Protein AF-A0A2J8LQK2-F1 (afdb_monomer)

pLDDT: mean 86.01, std 19.51, range [26.31, 98.75]

Secondary structure (DSSP, 8-state):
-B-GGGGG---TT--GGG-SS-THHHHHHHHHHHHTT-GGGS--PPP-PPPHHHHHTTS-HHHHHHHHS-HHHHTTS-HHHHHHHHSS---EE-TTS-EESSSS-B--TTTHHHHHHHHHHHHHHHHHHHHTTSSS----B-SS--TT--SS--BTTBSS-HHHHHHHHHHHTTS-S--------SS-----TTSSS-------

InterPro domains:
  IPR023696 Ureohydrolase domain superfamily [SSF52768] (1-184)
  IPR023801 Histone deacetylase domain [PF00850] (19-184)
  IPR037138 Histone deacetylase domain superfamily [G3DSA:3.40.800.20] (1-187)

Mean predicted aligned error: 7.42 Å

Structure (mmCIF, N/CA/C/O backbone):
data_AF-A0A2J8LQK2-F1
#
_entry.id   AF-A0A2J8LQK2-F1
#
loop_
_atom_site.group_PDB
_atom_site.id
_atom_site.type_symbol
_atom_site.label_atom_id
_atom_site.label_alt_id
_atom_site.label_comp_id
_atom_site.label_asym_id
_atom_site.label_entity_id
_atom_site.label_seq_id
_atom_site.pdbx_PDB_ins_code
_atom_site.Cartn_x
_atom_site.Cartn_y
_atom_site.Cartn_z
_atom_site.occupancy
_atom_site.B_iso_or_equiv
_atom_site.auth_seq_id
_atom_site.auth_comp_id
_atom_site.auth_asym_id
_atom_site.auth_atom_id
_atom_site.pdbx_PDB_model_num
ATOM 1 N N . ILE A 1 1 ? -12.578 1.887 1.166 1.00 96.06 1 ILE A N 1
ATOM 2 C CA . ILE A 1 1 ? -11.597 2.932 0.768 1.00 96.06 1 ILE A CA 1
ATOM 3 C C . ILE A 1 1 ? -10.941 2.554 -0.560 1.00 96.06 1 ILE A C 1
ATOM 5 O O . ILE A 1 1 ? -10.741 1.365 -0.796 1.00 96.06 1 ILE A O 1
ATOM 9 N N . TYR A 1 2 ? -10.673 3.530 -1.430 1.00 96.38 2 TYR A N 1
ATOM 10 C CA . TYR A 1 2 ? -10.030 3.356 -2.743 1.00 96.38 2 TYR A CA 1
ATOM 11 C C . TYR A 1 2 ? -9.424 4.690 -3.195 1.00 96.38 2 TYR A C 1
ATOM 13 O O . TYR A 1 2 ? -9.994 5.744 -2.912 1.00 96.38 2 TYR A O 1
ATOM 21 N N . ASP A 1 3 ? -8.315 4.646 -3.935 1.00 96.25 3 ASP A N 1
ATOM 22 C CA . ASP A 1 3 ? -7.719 5.833 -4.550 1.00 96.25 3 ASP A CA 1
ATOM 23 C C . ASP A 1 3 ? -7.046 5.502 -5.893 1.00 96.25 3 ASP A C 1
ATOM 25 O O . ASP A 1 3 ? -6.266 4.553 -6.006 1.00 96.25 3 ASP A O 1
ATOM 29 N N . SER A 1 4 ? -7.323 6.320 -6.912 1.00 96.38 4 SER A N 1
ATOM 30 C CA . SER A 1 4 ? -6.758 6.178 -8.261 1.00 96.38 4 SER A CA 1
ATOM 31 C C . SER A 1 4 ? -5.243 6.405 -8.328 1.00 96.38 4 SER A C 1
ATOM 33 O O . SER A 1 4 ? -4.596 5.923 -9.256 1.00 96.38 4 SER A O 1
ATOM 35 N N . VAL A 1 5 ? -4.640 7.077 -7.341 1.00 96.19 5 VAL A N 1
ATOM 36 C CA . VAL A 1 5 ? -3.181 7.252 -7.249 1.00 96.19 5 VAL A CA 1
ATOM 37 C C . VAL A 1 5 ? -2.459 5.903 -7.261 1.00 96.19 5 VAL A C 1
ATOM 39 O O . VAL A 1 5 ? -1.394 5.783 -7.869 1.00 96.19 5 VAL A O 1
ATOM 42 N N . MET A 1 6 ? -3.060 4.870 -6.662 1.00 97.62 6 MET A N 1
ATOM 43 C CA . MET A 1 6 ? -2.504 3.515 -6.632 1.00 97.62 6 MET A CA 1
ATOM 44 C C . MET A 1 6 ? -2.446 2.858 -8.020 1.00 97.62 6 MET A C 1
ATOM 46 O O . MET A 1 6 ? -1.653 1.942 -8.223 1.00 97.62 6 MET A O 1
ATOM 50 N N . LEU A 1 7 ? -3.216 3.336 -9.006 1.00 97.44 7 LEU A N 1
ATOM 51 C CA . LEU A 1 7 ? -3.161 2.849 -10.391 1.00 97.44 7 LEU A CA 1
ATOM 52 C C . LEU A 1 7 ? -1.866 3.253 -11.104 1.00 97.44 7 LEU A C 1
ATOM 54 O O . LEU A 1 7 ? -1.499 2.623 -12.091 1.00 97.44 7 LEU A O 1
ATOM 58 N N . LYS A 1 8 ? -1.166 4.288 -10.623 1.00 96.69 8 LYS A N 1
ATOM 59 C CA . LYS A 1 8 ? 0.055 4.802 -11.263 1.00 96.69 8 LYS A CA 1
ATOM 60 C C . LYS A 1 8 ? 1.286 3.928 -11.019 1.00 96.69 8 LYS A C 1
ATOM 62 O O . LYS A 1 8 ? 2.282 4.073 -11.719 1.00 96.69 8 LYS A O 1
ATOM 67 N N . HIS A 1 9 ? 1.240 3.018 -10.043 1.00 97.06 9 HIS A N 1
ATOM 68 C CA . HIS A 1 9 ? 2.281 2.006 -9.861 1.00 97.06 9 HIS A CA 1
ATOM 69 C C . HIS A 1 9 ? 2.180 0.961 -10.978 1.00 97.06 9 HIS A C 1
ATOM 71 O O . HIS A 1 9 ? 1.459 -0.023 -10.855 1.00 97.06 9 HIS A O 1
ATOM 77 N N . GLN A 1 10 ? 2.840 1.207 -12.101 1.00 96.38 10 GLN A N 1
ATOM 78 C CA . GLN A 1 10 ? 2.880 0.299 -13.246 1.00 96.38 10 GLN A CA 1
ATOM 79 C C . GLN A 1 10 ? 4.295 0.233 -13.798 1.00 96.38 10 GLN A C 1
ATOM 81 O O . GLN A 1 10 ? 5.039 1.218 -13.729 1.00 96.38 10 GLN A O 1
ATOM 86 N N . CYS A 1 11 ? 4.659 -0.927 -14.339 1.00 95.38 11 CYS A N 1
ATOM 87 C CA . CYS A 1 11 ? 5.939 -1.090 -15.005 1.00 95.38 11 CYS A CA 1
ATOM 88 C C . CYS A 1 11 ? 6.022 -0.153 -16.216 1.00 95.38 11 CYS A C 1
ATOM 90 O O . CYS A 1 11 ? 5.043 0.029 -16.939 1.00 95.38 11 CYS A O 1
ATOM 92 N N . SER A 1 12 ? 7.197 0.427 -16.454 1.00 93.12 12 SER A N 1
ATOM 93 C CA . SER A 1 12 ? 7.442 1.298 -17.607 1.00 93.12 12 SER A CA 1
ATOM 94 C C . SER A 1 12 ? 7.415 0.557 -18.948 1.00 93.12 12 SER A C 1
ATOM 96 O O . SER A 1 12 ? 7.320 1.211 -19.980 1.00 93.12 12 SER A O 1
ATOM 98 N N . CYS A 1 13 ? 7.454 -0.781 -18.953 1.00 93.06 13 CYS A N 1
ATOM 99 C CA . CYS A 1 13 ? 7.365 -1.581 -20.177 1.00 93.06 13 CYS A CA 1
ATOM 100 C C . CYS A 1 13 ? 5.993 -1.484 -20.873 1.00 93.06 13 CYS A C 1
ATOM 102 O O . CYS A 1 13 ? 5.883 -1.821 -22.047 1.00 93.06 13 CYS A O 1
ATOM 104 N N . GLY A 1 14 ? 4.943 -1.059 -20.155 1.00 90.81 14 GLY A N 1
ATOM 105 C CA . GLY A 1 14 ? 3.586 -0.909 -20.689 1.00 90.81 14 GLY A CA 1
ATOM 106 C C . GLY A 1 14 ? 2.815 -2.215 -20.934 1.00 90.81 14 GLY A C 1
ATOM 107 O O . GLY A 1 14 ? 1.650 -2.156 -21.321 1.00 90.81 14 GLY A O 1
ATOM 108 N N . ASP A 1 15 ? 3.412 -3.383 -20.683 1.00 92.38 15 ASP A N 1
ATOM 109 C CA . ASP A 1 15 ? 2.801 -4.691 -20.942 1.00 92.38 15 ASP A CA 1
ATOM 110 C C . ASP A 1 15 ? 2.290 -5.355 -19.652 1.00 92.38 15 ASP A C 1
ATOM 112 O O . ASP A 1 15 ? 3.011 -6.071 -18.954 1.00 92.38 15 ASP A O 1
ATOM 116 N N . ASN A 1 16 ? 1.008 -5.142 -19.344 1.00 91.44 16 ASN A N 1
ATOM 117 C CA . ASN A 1 16 ? 0.364 -5.736 -18.168 1.00 91.44 16 ASN A CA 1
ATOM 118 C C . ASN A 1 16 ? 0.267 -7.271 -18.231 1.00 91.44 16 ASN A C 1
ATOM 120 O O . ASN A 1 16 ? 0.127 -7.894 -17.183 1.00 91.44 16 ASN A O 1
ATOM 124 N N . SER A 1 17 ? 0.364 -7.901 -19.409 1.00 91.56 17 SER A N 1
ATOM 125 C CA . SER A 1 17 ? 0.294 -9.368 -19.514 1.00 91.56 17 SER A CA 1
ATOM 126 C C . SER A 1 17 ? 1.498 -10.060 -18.863 1.00 91.56 17 SER A C 1
ATOM 128 O O . SER A 1 17 ? 1.392 -11.194 -18.402 1.00 91.56 17 SER A O 1
ATOM 130 N N . ARG A 1 18 ? 2.624 -9.344 -18.749 1.00 92.25 18 ARG A N 1
ATOM 131 C CA . ARG A 1 18 ? 3.852 -9.797 -18.077 1.00 92.25 18 ARG A CA 1
ATOM 132 C C . ARG A 1 18 ? 3.867 -9.521 -16.577 1.00 92.25 18 ARG A C 1
ATOM 134 O O . ARG A 1 18 ? 4.777 -9.969 -15.885 1.00 92.25 18 ARG A O 1
ATOM 141 N N . HIS A 1 19 ? 2.896 -8.762 -16.074 1.00 95.06 19 HIS A N 1
ATOM 142 C CA . HIS A 1 19 ? 2.873 -8.280 -14.700 1.00 95.06 19 HIS A CA 1
ATOM 143 C C . HIS A 1 19 ? 1.547 -8.659 -14.037 1.00 95.06 19 HIS A C 1
ATOM 145 O O . HIS A 1 19 ? 0.580 -7.902 -14.128 1.00 95.06 19 HIS A O 1
ATOM 151 N N . PRO A 1 20 ? 1.485 -9.808 -13.335 1.00 95.12 20 PRO A N 1
ATOM 152 C CA . PRO A 1 20 ? 0.248 -10.245 -12.690 1.00 95.12 20 PRO A CA 1
ATOM 153 C C . PRO A 1 20 ? -0.245 -9.235 -11.643 1.00 95.12 20 PRO A C 1
ATOM 155 O O . PRO A 1 20 ? -1.451 -9.079 -11.458 1.00 95.12 20 PRO A O 1
ATOM 158 N N . GLU A 1 21 ? 0.658 -8.492 -10.992 1.00 96.44 21 GLU A N 1
ATOM 159 C CA . GLU A 1 21 ? 0.307 -7.343 -10.154 1.00 96.44 21 GLU A CA 1
ATOM 160 C C . GLU A 1 21 ? 0.262 -6.054 -10.993 1.00 96.44 21 GLU A C 1
ATOM 162 O O . GLU A 1 21 ? 1.255 -5.345 -11.147 1.00 96.44 21 GLU A O 1
ATOM 167 N N . HIS A 1 22 ? -0.913 -5.745 -11.546 1.00 96.81 22 HIS A N 1
ATOM 168 C CA . HIS A 1 22 ? -1.135 -4.544 -12.354 1.00 96.81 22 HIS A CA 1
ATOM 169 C C . HIS A 1 22 ? -2.372 -3.748 -11.904 1.00 96.81 22 HIS A C 1
ATOM 171 O O . HIS A 1 22 ? -3.235 -4.223 -11.161 1.00 96.81 22 HIS A O 1
ATOM 177 N N . ALA A 1 23 ? -2.484 -2.507 -12.389 1.00 97.00 23 ALA A N 1
ATOM 178 C CA . ALA A 1 23 ? -3.520 -1.552 -11.981 1.00 97.00 23 ALA A CA 1
ATOM 179 C C . ALA A 1 23 ? -4.965 -2.040 -12.214 1.00 97.00 23 ALA A C 1
ATOM 181 O O . ALA A 1 23 ? -5.872 -1.682 -11.458 1.00 97.00 23 ALA A O 1
ATOM 182 N N . GLY A 1 24 ? -5.168 -2.907 -13.212 1.00 96.88 24 GLY A N 1
ATOM 183 C CA . GLY A 1 24 ? -6.474 -3.475 -13.554 1.00 96.88 24 GLY A CA 1
ATOM 184 C C . GLY A 1 24 ? -7.107 -4.290 -12.421 1.00 96.88 24 GLY A C 1
ATOM 185 O O . GLY A 1 24 ? -8.332 -4.385 -12.350 1.00 96.88 24 GLY A O 1
ATOM 186 N N . ARG A 1 25 ? -6.308 -4.811 -11.480 1.00 97.81 25 ARG A N 1
ATOM 187 C CA . ARG A 1 25 ? -6.808 -5.561 -10.318 1.00 97.81 25 ARG A CA 1
ATOM 188 C C . ARG A 1 25 ? -7.740 -4.720 -9.449 1.00 97.81 25 ARG A C 1
ATOM 190 O O . ARG A 1 25 ? -8.889 -5.089 -9.240 1.00 97.81 25 ARG A O 1
ATOM 197 N N . ILE A 1 26 ? -7.276 -3.561 -8.980 1.00 97.75 26 ILE A N 1
ATOM 198 C CA . ILE A 1 26 ? -8.111 -2.692 -8.136 1.00 97.75 26 ILE A CA 1
ATOM 199 C C . ILE A 1 26 ? -9.174 -1.952 -8.948 1.00 97.75 26 ILE A C 1
ATOM 201 O O . ILE A 1 26 ? -10.251 -1.682 -8.424 1.00 97.75 26 ILE A O 1
ATOM 205 N N . GLN A 1 27 ? -8.903 -1.662 -10.226 1.00 97.69 27 GLN A N 1
ATOM 206 C CA . GLN A 1 27 ? -9.871 -1.015 -11.108 1.00 97.69 27 GLN A CA 1
ATOM 207 C C . GLN A 1 27 ? -11.090 -1.915 -11.345 1.00 97.69 27 GLN A C 1
ATOM 209 O O . GLN A 1 27 ? -12.217 -1.461 -11.181 1.00 97.69 27 GLN A O 1
ATOM 214 N N . SER A 1 28 ? -10.878 -3.197 -11.656 1.00 97.69 28 SER A N 1
ATOM 215 C CA . SER A 1 28 ? -11.962 -4.160 -11.890 1.00 97.69 28 SER A CA 1
ATOM 216 C C . SER A 1 28 ? -12.787 -4.439 -10.632 1.00 97.69 28 SER A C 1
ATOM 218 O O . SER A 1 28 ? -14.016 -4.445 -10.706 1.00 97.69 28 SER A O 1
ATOM 220 N N . ILE A 1 29 ? -12.145 -4.587 -9.466 1.00 97.94 29 ILE A N 1
ATOM 221 C CA . ILE A 1 29 ? -12.844 -4.711 -8.176 1.00 97.94 29 ILE A CA 1
ATOM 222 C C . ILE A 1 29 ? -13.723 -3.481 -7.940 1.00 97.94 29 ILE A C 1
ATOM 224 O O . ILE A 1 29 ? -14.899 -3.607 -7.601 1.00 97.94 29 ILE A O 1
ATOM 228 N N . TRP A 1 30 ? -13.171 -2.286 -8.146 1.00 97.06 30 TRP A N 1
ATOM 229 C CA . TRP A 1 30 ? -13.895 -1.044 -7.914 1.00 97.06 30 TRP A CA 1
ATOM 230 C C . TRP A 1 30 ? -15.079 -0.854 -8.865 1.00 97.06 30 TRP A C 1
ATOM 232 O O . TRP A 1 30 ? -16.163 -0.487 -8.409 1.00 97.06 30 TRP A O 1
ATOM 242 N N . SER A 1 31 ? -14.905 -1.158 -10.154 1.00 97.62 31 SER A N 1
ATOM 243 C CA . SER A 1 31 ? -15.998 -1.166 -11.134 1.00 97.62 31 SER A CA 1
ATOM 244 C C . SER A 1 31 ? -17.072 -2.182 -10.759 1.00 97.62 31 SER A C 1
ATOM 246 O O . SER A 1 31 ? -18.252 -1.847 -10.744 1.00 97.62 31 SER A O 1
ATOM 248 N N . ARG A 1 32 ? -16.692 -3.392 -10.332 1.00 98.19 32 ARG A N 1
ATOM 249 C CA . ARG A 1 32 ? -17.664 -4.413 -9.925 1.00 98.19 32 ARG A CA 1
ATOM 250 C C . ARG A 1 32 ? -18.483 -3.989 -8.704 1.00 98.19 32 ARG A C 1
ATOM 252 O O . ARG A 1 32 ? -19.686 -4.238 -8.665 1.00 98.19 32 ARG A O 1
ATOM 259 N N . LEU A 1 33 ? -17.867 -3.335 -7.717 1.00 97.56 33 LEU A N 1
ATOM 260 C CA . LEU A 1 33 ? -18.586 -2.786 -6.559 1.00 97.56 33 LEU A CA 1
ATOM 261 C C . LEU A 1 33 ? -19.584 -1.686 -6.962 1.00 97.56 33 LEU A C 1
ATOM 263 O O . LEU A 1 33 ? -20.632 -1.556 -6.328 1.00 97.56 33 LEU A O 1
ATOM 267 N N . GLN A 1 34 ? -19.274 -0.910 -8.005 1.00 96.44 34 GLN A N 1
ATOM 268 C CA . GLN A 1 34 ? -20.177 0.093 -8.580 1.00 96.44 34 GLN A CA 1
ATOM 269 C C . GLN A 1 34 ? -21.344 -0.548 -9.326 1.00 96.44 34 GLN A C 1
ATOM 271 O O . GLN A 1 34 ? -22.493 -0.270 -9.001 1.00 96.44 34 GLN A O 1
ATOM 276 N N . GLU A 1 35 ? -21.055 -1.445 -10.267 1.00 97.62 35 GLU A N 1
ATOM 277 C CA . GLU A 1 35 ? -22.048 -2.150 -11.088 1.00 97.62 35 GLU A CA 1
ATOM 278 C C . GLU A 1 35 ? -23.062 -2.925 -10.242 1.00 97.62 35 GLU A C 1
ATOM 280 O O . GLU A 1 35 ? -24.235 -3.018 -10.590 1.00 97.62 35 GLU A O 1
ATOM 285 N N . ARG A 1 36 ? -22.621 -3.484 -9.109 1.00 97.62 36 ARG A N 1
ATOM 286 C CA . ARG A 1 36 ? -23.485 -4.216 -8.173 1.00 97.62 36 ARG A CA 1
ATOM 287 C C . ARG A 1 36 ? -24.233 -3.314 -7.186 1.00 97.62 36 ARG A C 1
ATOM 289 O O . ARG A 1 36 ? -24.927 -3.837 -6.321 1.00 97.62 36 ARG A O 1
ATOM 296 N N . GLY A 1 37 ? -24.066 -1.992 -7.255 1.00 96.69 37 GLY A N 1
ATOM 297 C CA . GLY A 1 37 ? -24.703 -1.047 -6.331 1.00 96.69 37 GLY A CA 1
ATOM 298 C C . GLY A 1 37 ? -24.238 -1.178 -4.875 1.00 96.69 37 GLY A C 1
ATOM 299 O O . GLY A 1 37 ? -24.882 -0.648 -3.972 1.00 96.69 37 GLY A O 1
ATOM 300 N N . LEU A 1 38 ? -23.130 -1.884 -4.616 1.00 96.38 38 LEU A N 1
ATOM 301 C CA . LEU A 1 38 ? -22.567 -2.026 -3.269 1.00 96.38 38 LEU A CA 1
ATOM 302 C C . LEU A 1 38 ? -21.866 -0.739 -2.841 1.00 96.38 38 LEU A C 1
ATOM 304 O O . LEU A 1 38 ? -21.959 -0.334 -1.688 1.00 96.38 38 LEU A O 1
ATOM 308 N N . ARG A 1 39 ? -21.220 -0.040 -3.784 1.00 93.94 39 ARG A N 1
ATOM 309 C CA . ARG A 1 39 ? -20.569 1.247 -3.511 1.00 93.94 39 ARG A CA 1
ATOM 310 C C . ARG A 1 39 ? -21.534 2.275 -2.919 1.00 93.94 39 ARG A C 1
ATOM 312 O O . ARG A 1 39 ? -21.147 2.972 -1.992 1.00 93.94 39 ARG A O 1
ATOM 319 N N . SER A 1 40 ? -22.747 2.392 -3.458 1.00 94.69 40 SER A N 1
ATOM 320 C CA . SER A 1 40 ? -23.746 3.370 -2.998 1.00 94.69 40 SER A CA 1
ATOM 321 C C . SER A 1 40 ? -24.310 3.053 -1.613 1.00 94.69 40 SER A C 1
ATOM 323 O O . SER A 1 40 ? -24.909 3.922 -0.994 1.00 94.69 40 SER A O 1
ATOM 325 N N . GLN A 1 41 ? -24.104 1.830 -1.120 1.00 96.19 41 GLN A N 1
ATOM 326 C CA . GLN A 1 41 ? -24.480 1.403 0.230 1.00 96.19 41 GLN A CA 1
ATOM 327 C C . GLN A 1 41 ? -23.338 1.584 1.243 1.00 96.19 41 GLN A C 1
ATOM 329 O O . GLN A 1 41 ? -23.510 1.294 2.424 1.00 96.19 41 GLN A O 1
ATOM 334 N N . CYS A 1 42 ? -22.160 2.029 0.798 1.00 96.38 42 CYS A N 1
ATOM 335 C CA . CYS A 1 42 ? -20.983 2.197 1.640 1.00 96.38 42 CYS A CA 1
ATOM 336 C C . CYS A 1 42 ? -20.569 3.665 1.730 1.00 96.38 42 CYS A C 1
ATOM 338 O O . CYS A 1 42 ? -20.619 4.410 0.750 1.00 96.38 42 CYS A O 1
ATOM 340 N N . GLU A 1 43 ? -20.024 4.053 2.880 1.00 96.19 43 GLU A N 1
ATOM 341 C CA . GLU A 1 43 ? -19.301 5.314 2.985 1.00 96.19 43 GLU A CA 1
ATOM 342 C C . GLU A 1 43 ? -17.981 5.232 2.202 1.00 96.19 43 GLU A C 1
ATOM 344 O O . GLU A 1 43 ? -17.127 4.366 2.432 1.00 96.19 43 GLU A O 1
ATOM 349 N N . CYS A 1 44 ? -17.803 6.135 1.237 1.00 94.81 44 CYS A N 1
ATOM 350 C CA . CYS A 1 44 ? -16.599 6.172 0.420 1.00 94.81 44 CYS A CA 1
ATOM 351 C C . CYS A 1 44 ? -15.535 7.079 1.040 1.00 94.81 44 CYS A C 1
ATOM 353 O O . CYS A 1 44 ? -15.489 8.278 0.771 1.00 94.81 44 CYS A O 1
ATOM 355 N N . LEU A 1 45 ? -14.607 6.474 1.775 1.00 94.25 45 LEU A N 1
ATOM 356 C CA . LEU A 1 45 ? -13.426 7.172 2.276 1.00 94.25 45 LEU A CA 1
ATOM 357 C C . LEU A 1 45 ? -12.414 7.480 1.165 1.00 94.25 45 LEU A C 1
ATOM 359 O O . LEU A 1 45 ? -12.191 6.650 0.273 1.00 94.25 45 LEU A O 1
ATOM 363 N N . ARG A 1 46 ? -11.761 8.643 1.267 1.00 90.94 46 ARG A N 1
ATOM 364 C CA . ARG A 1 46 ? -10.567 8.990 0.483 1.00 90.94 46 ARG A CA 1
ATOM 365 C C . ARG A 1 46 ? -9.320 8.434 1.164 1.00 90.94 46 ARG A C 1
ATOM 367 O O . ARG A 1 46 ? -9.218 8.474 2.384 1.00 90.94 46 ARG A O 1
ATOM 374 N N . GLY A 1 47 ? -8.383 7.927 0.368 1.00 90.69 47 GLY A N 1
ATOM 375 C CA . GLY A 1 47 ? -7.088 7.479 0.869 1.00 90.69 47 GLY A CA 1
ATOM 376 C C . GLY A 1 47 ? -6.210 8.633 1.341 1.00 90.69 47 GLY A C 1
ATOM 377 O O . GLY A 1 47 ? -6.382 9.781 0.930 1.00 90.69 47 GLY A O 1
ATOM 378 N N . ARG A 1 48 ? -5.216 8.308 2.168 1.00 96.81 48 ARG A N 1
ATOM 379 C CA . ARG A 1 48 ? -4.131 9.221 2.535 1.00 96.81 48 ARG A CA 1
ATOM 380 C C . ARG A 1 48 ? -2.784 8.536 2.393 1.00 96.81 48 ARG A C 1
ATOM 382 O O . ARG A 1 48 ? -2.682 7.311 2.401 1.00 96.81 48 ARG A O 1
ATOM 389 N N . LYS A 1 49 ? -1.733 9.344 2.320 1.00 97.38 49 LYS A N 1
ATOM 390 C CA . LYS A 1 49 ? -0.354 8.866 2.369 1.00 97.38 49 LYS A CA 1
ATOM 391 C C . LYS A 1 49 ? 0.021 8.521 3.813 1.00 97.38 49 LYS A C 1
ATOM 393 O O . LYS A 1 49 ? -0.145 9.365 4.689 1.00 97.38 49 LYS A O 1
ATOM 398 N N . ALA A 1 50 ? 0.567 7.330 4.051 1.00 98.38 50 ALA A N 1
ATOM 399 C CA . ALA A 1 50 ? 1.199 7.015 5.331 1.00 98.38 50 ALA A CA 1
ATOM 400 C C . ALA A 1 50 ? 2.407 7.937 5.580 1.00 98.38 50 ALA A C 1
ATOM 402 O O . ALA A 1 50 ? 3.173 8.224 4.644 1.00 98.38 50 ALA A O 1
ATOM 403 N N . SER A 1 51 ? 2.586 8.411 6.812 1.00 98.00 51 SER A N 1
ATOM 404 C CA . SER A 1 51 ? 3.779 9.143 7.251 1.00 98.00 51 SER A CA 1
ATOM 405 C C . SER A 1 51 ? 4.998 8.211 7.279 1.00 98.00 51 SER A C 1
ATOM 407 O O . SER A 1 51 ? 4.852 6.994 7.229 1.00 98.00 51 SER A O 1
ATOM 409 N N . LEU A 1 52 ? 6.217 8.757 7.308 1.00 97.25 52 LEU A N 1
ATOM 410 C CA . LEU A 1 52 ? 7.409 7.902 7.412 1.00 97.25 52 LEU A CA 1
ATOM 411 C C . LEU A 1 52 ? 7.479 7.201 8.777 1.00 97.25 52 LEU A C 1
ATOM 413 O O . LEU A 1 52 ? 7.848 6.035 8.828 1.00 97.25 52 LEU A O 1
ATOM 417 N N . GLU A 1 53 ? 7.046 7.879 9.838 1.00 97.50 53 GLU A N 1
ATOM 418 C CA . GLU A 1 53 ? 6.948 7.331 11.194 1.00 97.50 53 GLU A CA 1
ATOM 419 C C . GLU A 1 53 ? 5.982 6.136 11.262 1.00 97.50 53 GLU A C 1
ATOM 421 O O . GLU A 1 53 ? 6.321 5.090 11.814 1.00 97.50 53 GLU A O 1
ATOM 426 N N . GLU A 1 54 ? 4.817 6.235 10.609 1.00 98.44 54 GLU A N 1
ATOM 427 C CA . GLU A 1 54 ? 3.867 5.120 10.527 1.00 98.44 54 GLU A CA 1
ATOM 428 C C . GLU A 1 54 ? 4.511 3.895 9.864 1.00 98.44 54 GLU A C 1
ATOM 430 O O . GLU A 1 54 ? 4.368 2.775 10.351 1.00 98.44 54 GLU A O 1
ATOM 435 N N . LEU A 1 55 ? 5.262 4.093 8.776 1.00 98.56 55 LEU A N 1
ATOM 436 C CA . LEU A 1 55 ? 5.964 3.003 8.088 1.00 98.56 55 LEU A CA 1
ATOM 437 C C . LEU A 1 55 ? 7.089 2.413 8.958 1.00 98.56 55 LEU A C 1
ATOM 439 O O . LEU A 1 55 ? 7.290 1.197 8.955 1.00 98.56 55 LEU A O 1
ATOM 443 N N . GLN A 1 56 ? 7.792 3.257 9.720 1.00 98.00 56 GLN A N 1
ATOM 444 C CA . GLN A 1 56 ? 8.883 2.862 10.620 1.00 98.00 56 GLN A CA 1
ATOM 445 C C . GLN A 1 56 ? 8.412 2.041 11.827 1.00 98.00 56 GLN A C 1
ATOM 447 O O . GLN A 1 56 ? 9.221 1.374 12.464 1.00 98.00 56 GLN A O 1
ATOM 452 N N . SER A 1 57 ? 7.107 2.008 12.116 1.00 97.69 57 SER A N 1
ATOM 453 C CA . SER A 1 57 ? 6.555 1.110 13.141 1.00 97.69 57 SER A CA 1
ATOM 454 C C . SER A 1 57 ? 6.688 -0.385 12.800 1.00 97.69 57 SER A C 1
ATOM 456 O O . SER A 1 57 ? 6.521 -1.233 13.678 1.00 97.69 57 SER A O 1
ATOM 458 N N . VAL A 1 58 ? 6.982 -0.715 11.535 1.00 98.00 58 VAL A N 1
ATOM 459 C CA . VAL A 1 58 ? 7.151 -2.095 11.041 1.00 98.00 58 VAL A CA 1
ATOM 460 C C . VAL A 1 58 ? 8.450 -2.290 10.265 1.00 98.00 58 VAL A C 1
ATOM 462 O O . VAL A 1 58 ? 9.010 -3.381 10.303 1.00 98.00 58 VAL A O 1
ATOM 465 N N . HIS A 1 59 ? 8.924 -1.269 9.552 1.00 97.44 59 HIS A N 1
ATOM 466 C CA . HIS A 1 59 ? 10.076 -1.390 8.665 1.00 97.44 59 HIS A CA 1
ATOM 467 C C . HIS A 1 59 ? 11.263 -0.559 9.149 1.00 97.44 59 HIS A C 1
ATOM 469 O O . HIS A 1 59 ? 11.094 0.507 9.735 1.00 97.44 59 HIS A O 1
ATOM 475 N N . SER A 1 60 ? 12.478 -1.003 8.832 1.00 95.56 60 SER A N 1
ATOM 476 C CA . SER A 1 60 ? 13.694 -0.252 9.139 1.00 95.56 60 SER A CA 1
ATOM 477 C C . SER A 1 60 ? 13.675 1.140 8.509 1.00 95.56 60 SER A C 1
ATOM 479 O O . SER A 1 60 ? 13.146 1.348 7.414 1.00 95.56 60 SER A O 1
ATOM 481 N N . GLU A 1 61 ? 14.344 2.096 9.157 1.00 92.50 61 GLU A N 1
ATOM 482 C CA . GLU A 1 61 ? 14.523 3.449 8.622 1.00 92.50 61 GLU A CA 1
ATOM 483 C C . GLU A 1 61 ? 15.069 3.426 7.189 1.00 92.50 61 GLU A C 1
ATOM 485 O O . GLU A 1 61 ? 14.542 4.103 6.307 1.00 92.50 61 GLU A O 1
ATOM 490 N N . ARG A 1 62 ? 16.076 2.584 6.932 1.00 90.25 62 ARG A N 1
ATOM 491 C CA . ARG A 1 62 ? 16.666 2.418 5.603 1.00 90.25 62 ARG A CA 1
ATOM 492 C C . ARG A 1 62 ? 15.633 1.990 4.556 1.00 90.25 62 ARG A C 1
ATOM 494 O O . ARG A 1 62 ? 15.597 2.571 3.472 1.00 90.25 62 ARG A O 1
ATOM 501 N N . HIS A 1 63 ? 14.801 0.999 4.868 1.00 93.62 63 HIS A N 1
ATOM 502 C CA . HIS A 1 63 ? 13.749 0.504 3.974 1.00 93.62 63 HIS A CA 1
ATOM 503 C C . HIS A 1 63 ? 12.697 1.582 3.692 1.00 93.62 63 HIS A C 1
ATOM 505 O O . HIS A 1 63 ? 12.313 1.812 2.543 1.00 93.62 63 HIS A O 1
ATOM 511 N N . VAL A 1 64 ? 12.288 2.313 4.731 1.00 95.19 64 VAL A N 1
ATOM 512 C CA . VAL A 1 64 ? 11.332 3.422 4.622 1.00 95.19 64 VAL A CA 1
ATOM 513 C C . VAL A 1 64 ? 11.884 4.570 3.787 1.00 95.19 64 VAL A C 1
ATOM 515 O O . VAL A 1 64 ? 11.167 5.109 2.945 1.00 95.19 64 VAL A O 1
ATOM 518 N N . LEU A 1 65 ? 13.153 4.936 3.951 1.00 91.44 65 LEU A N 1
ATOM 519 C CA . LEU A 1 65 ? 13.777 5.959 3.116 1.00 91.44 65 LEU A CA 1
ATOM 520 C C . LEU A 1 65 ? 13.863 5.500 1.659 1.00 91.44 65 LEU A C 1
ATOM 522 O O . LEU A 1 65 ? 13.504 6.260 0.756 1.00 91.44 65 LEU A O 1
ATOM 526 N N . LEU A 1 66 ? 14.262 4.250 1.422 1.00 89.62 66 LEU A N 1
ATOM 527 C CA . LEU A 1 66 ? 14.432 3.707 0.078 1.00 89.62 66 LEU A CA 1
ATOM 528 C C . LEU A 1 66 ? 13.116 3.594 -0.698 1.00 89.62 66 LEU A C 1
ATOM 530 O O . LEU A 1 66 ? 13.082 3.949 -1.874 1.00 89.62 66 LEU A O 1
ATOM 534 N N . TYR A 1 67 ? 12.029 3.142 -0.075 1.00 93.88 67 TYR A N 1
ATOM 535 C CA . TYR A 1 67 ? 10.761 2.917 -0.782 1.00 93.88 67 TYR A CA 1
ATOM 536 C C . TYR A 1 67 ? 9.693 3.973 -0.486 1.00 93.88 67 TYR A C 1
ATOM 538 O O . TYR A 1 67 ? 8.724 4.103 -1.229 1.00 93.88 67 TYR A O 1
ATOM 546 N N . GLY A 1 68 ? 9.857 4.789 0.553 1.00 94.12 68 GLY A N 1
ATOM 547 C CA . GLY A 1 68 ? 8.872 5.777 1.009 1.00 94.12 68 GLY A CA 1
ATOM 548 C C . GLY A 1 68 ? 9.144 7.223 0.576 1.00 94.12 68 GLY A C 1
ATOM 549 O O . GLY A 1 68 ? 8.294 8.098 0.783 1.00 94.12 68 GLY A O 1
ATOM 550 N N . THR A 1 69 ? 10.291 7.497 -0.047 1.00 89.38 69 THR A N 1
ATOM 551 C CA . THR A 1 69 ? 10.672 8.839 -0.522 1.00 89.38 69 THR A CA 1
ATOM 552 C C . THR A 1 69 ? 10.926 8.857 -2.031 1.00 89.38 69 THR A C 1
ATOM 554 O O . THR A 1 69 ? 11.230 7.825 -2.623 1.00 89.38 69 THR A O 1
ATOM 557 N N . ASN A 1 70 ? 10.817 10.023 -2.674 1.00 75.56 70 ASN A N 1
ATOM 558 C CA . ASN A 1 70 ? 11.208 10.206 -4.079 1.00 75.56 70 ASN A CA 1
ATOM 559 C C . ASN A 1 70 ? 12.746 10.373 -4.167 1.00 75.56 70 ASN A C 1
ATOM 561 O O . ASN A 1 70 ? 13.308 11.040 -3.292 1.00 75.56 70 ASN A O 1
ATOM 565 N N . PRO A 1 71 ? 13.434 9.838 -5.195 1.00 64.56 71 PRO A N 1
ATOM 566 C CA . PRO A 1 71 ? 14.843 10.133 -5.482 1.00 64.56 71 PRO A CA 1
ATOM 567 C C . PRO A 1 71 ? 15.272 11.600 -5.277 1.00 64.56 71 PRO A C 1
ATOM 569 O O . PRO A 1 71 ? 16.279 11.853 -4.621 1.00 64.56 71 PRO A O 1
ATOM 572 N N . LEU A 1 72 ? 14.475 12.580 -5.722 1.00 58.81 72 LEU A N 1
ATOM 573 C CA . LEU A 1 72 ? 14.787 14.012 -5.560 1.00 58.81 72 LEU A CA 1
ATOM 574 C C . LEU A 1 72 ? 14.803 14.469 -4.094 1.00 58.81 72 LEU A C 1
ATOM 576 O O . LEU A 1 72 ? 15.603 15.316 -3.708 1.00 58.81 72 LEU A O 1
ATOM 580 N N . SER A 1 73 ? 13.932 13.900 -3.258 1.00 57.53 73 SER A N 1
ATOM 581 C CA . SER A 1 73 ? 13.966 14.128 -1.808 1.00 57.53 73 SER A CA 1
ATOM 582 C C . SER A 1 73 ? 15.131 13.405 -1.124 1.00 57.53 73 SER A C 1
ATOM 584 O O . SER A 1 73 ? 15.591 13.876 -0.090 1.00 57.53 73 SER A O 1
ATOM 586 N N . ARG A 1 74 ? 15.651 12.313 -1.708 1.00 58.72 74 ARG A N 1
ATOM 587 C CA . ARG A 1 74 ? 16.828 11.591 -1.190 1.00 58.72 74 ARG A CA 1
ATOM 588 C C . ARG A 1 74 ? 18.113 12.382 -1.392 1.00 58.72 74 ARG A C 1
ATOM 590 O O . ARG A 1 74 ? 18.935 12.406 -0.493 1.00 58.72 74 ARG A O 1
ATOM 597 N N . LEU A 1 75 ? 18.239 13.096 -2.512 1.00 52.28 75 LEU A N 1
ATOM 598 C CA . LEU A 1 75 ? 19.387 13.968 -2.803 1.00 52.28 75 LEU A CA 1
ATOM 599 C C . LEU A 1 75 ? 19.527 15.154 -1.831 1.00 52.28 75 LEU A C 1
ATOM 601 O O . LEU A 1 75 ? 20.603 15.728 -1.726 1.00 52.28 75 LEU A O 1
ATOM 605 N N . LYS A 1 76 ? 18.457 15.525 -1.114 1.00 53.66 76 LYS A N 1
ATOM 606 C CA . LYS A 1 76 ? 18.493 16.566 -0.070 1.00 53.66 76 LYS A CA 1
ATOM 607 C C . LYS A 1 76 ? 18.875 16.027 1.315 1.00 53.66 76 LYS A C 1
ATOM 609 O O . LYS A 1 76 ? 19.147 16.817 2.213 1.00 53.66 76 LYS A O 1
ATOM 614 N N . LEU A 1 77 ? 18.864 14.706 1.499 1.00 53.53 77 LEU A N 1
ATOM 615 C CA . LEU A 1 77 ? 19.221 14.028 2.743 1.00 53.53 77 LEU A CA 1
ATOM 616 C C . LEU A 1 77 ? 20.719 13.688 2.702 1.00 53.53 77 LEU A C 1
ATOM 618 O O . LEU A 1 77 ? 21.094 12.594 2.307 1.00 53.53 77 LEU A O 1
ATOM 622 N N . ASP A 1 78 ? 21.538 14.671 3.072 1.00 48.31 78 ASP A N 1
ATOM 623 C CA . ASP A 1 78 ? 22.952 14.594 3.477 1.00 48.31 78 ASP A CA 1
ATOM 624 C C . ASP A 1 78 ? 23.903 13.676 2.659 1.00 48.31 78 ASP A C 1
ATOM 626 O O . ASP A 1 78 ? 23.860 12.440 2.707 1.00 48.31 78 ASP A O 1
ATOM 630 N N . ASN A 1 79 ? 24.845 14.302 1.941 1.00 52.97 79 ASN A N 1
ATOM 631 C CA . ASN A 1 79 ? 25.681 13.699 0.887 1.00 52.97 79 ASN A CA 1
ATOM 632 C C . ASN A 1 79 ? 26.524 12.475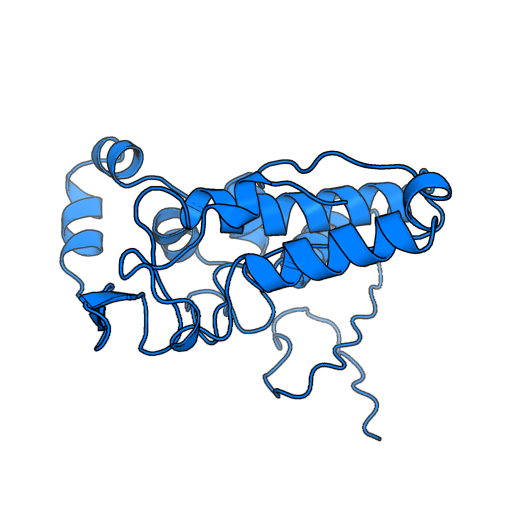 1.316 1.00 52.97 79 ASN A C 1
ATOM 634 O O . ASN A 1 79 ? 26.900 11.671 0.463 1.00 52.97 79 ASN A O 1
ATOM 638 N N . GLY A 1 80 ? 26.813 12.294 2.610 1.00 52.47 80 GLY A N 1
ATOM 639 C CA . GLY A 1 80 ? 27.664 11.200 3.107 1.00 52.47 80 GLY A CA 1
ATOM 640 C C . GLY A 1 80 ? 26.960 9.846 3.282 1.00 52.47 80 GLY A C 1
ATOM 641 O O . GLY A 1 80 ? 27.556 8.803 3.021 1.00 52.47 80 GLY A O 1
ATOM 642 N N . LYS A 1 81 ? 25.680 9.829 3.684 1.00 51.81 81 LYS A N 1
ATOM 643 C CA . LYS A 1 81 ? 24.913 8.578 3.894 1.00 51.81 81 LYS A CA 1
ATOM 644 C C . LYS A 1 81 ? 24.315 8.037 2.594 1.00 51.81 81 LYS A C 1
ATOM 646 O O . LYS A 1 81 ? 24.132 6.828 2.443 1.00 51.81 81 LYS A O 1
ATOM 651 N N . LEU A 1 82 ? 24.033 8.928 1.644 1.00 50.12 82 LEU A N 1
ATOM 652 C CA . LEU A 1 82 ? 23.376 8.594 0.386 1.00 50.12 82 LEU A CA 1
ATOM 653 C C . LEU A 1 82 ? 24.299 7.860 -0.598 1.00 50.12 82 LEU A C 1
ATOM 655 O O . LEU A 1 82 ? 23.843 6.944 -1.278 1.00 50.12 82 LEU A O 1
ATOM 659 N N . ALA A 1 83 ? 25.595 8.191 -0.625 1.00 47.41 83 ALA A N 1
ATOM 660 C CA . ALA A 1 83 ? 26.573 7.499 -1.467 1.00 47.41 83 ALA A CA 1
ATOM 661 C C . ALA A 1 83 ? 26.640 5.991 -1.150 1.00 47.41 83 ALA A C 1
ATOM 663 O O . ALA A 1 83 ? 26.656 5.174 -2.064 1.00 47.41 83 ALA A O 1
ATOM 664 N N . GLY A 1 84 ? 26.564 5.607 0.131 1.00 47.81 84 GLY A N 1
ATOM 665 C CA . GLY A 1 84 ? 26.510 4.198 0.547 1.00 47.81 84 GLY A CA 1
ATOM 666 C C . GLY A 1 84 ? 25.167 3.503 0.275 1.00 47.81 84 GLY A C 1
ATOM 667 O O . GLY A 1 84 ? 25.136 2.295 0.047 1.00 47.81 84 GLY A O 1
ATOM 668 N N . LEU A 1 85 ? 24.057 4.253 0.263 1.00 51.62 85 LEU A N 1
ATOM 669 C CA . LEU A 1 85 ? 22.713 3.741 -0.046 1.00 51.62 85 LEU A CA 1
ATOM 670 C C . LEU A 1 85 ? 22.482 3.541 -1.551 1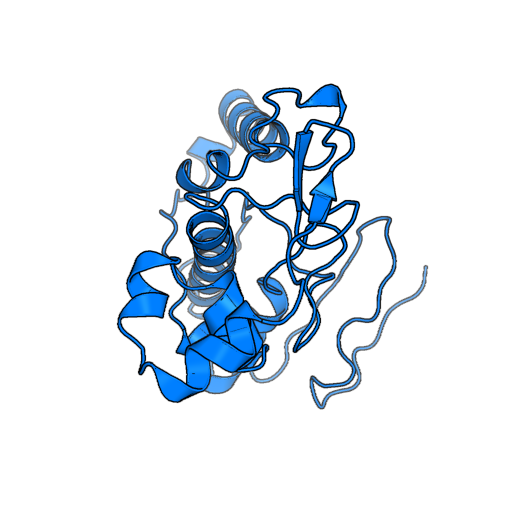.00 51.62 85 LEU A C 1
ATOM 672 O O . LEU A 1 85 ? 21.835 2.570 -1.936 1.00 51.62 85 LEU A O 1
ATOM 676 N N . LEU A 1 86 ? 23.005 4.439 -2.391 1.00 49.34 86 LEU A N 1
ATOM 677 C CA . LEU A 1 86 ? 22.902 4.378 -3.855 1.00 49.34 86 LEU A CA 1
ATOM 678 C C . LEU A 1 86 ? 23.955 3.457 -4.493 1.00 49.34 86 LEU A C 1
ATOM 680 O O . LEU A 1 86 ? 23.733 2.961 -5.592 1.00 49.34 86 LEU A O 1
ATOM 684 N N . ALA A 1 87 ? 25.080 3.198 -3.813 1.00 47.66 87 ALA A N 1
ATOM 685 C CA . ALA A 1 87 ? 26.128 2.298 -4.303 1.00 47.66 87 ALA A CA 1
ATOM 686 C C . ALA A 1 87 ? 25.740 0.808 -4.271 1.00 47.66 87 ALA A C 1
ATOM 688 O O . ALA A 1 87 ? 26.408 -0.015 -4.897 1.00 47.66 87 ALA A O 1
ATOM 689 N N . GLN A 1 88 ? 24.668 0.431 -3.566 1.00 52.81 88 GLN A N 1
ATOM 690 C CA . GLN A 1 88 ? 24.171 -0.943 -3.592 1.00 52.81 88 GLN A CA 1
ATOM 691 C C . GLN A 1 88 ? 23.173 -1.115 -4.741 1.00 52.81 88 GLN A C 1
ATOM 693 O O . GLN A 1 88 ? 22.204 -0.369 -4.854 1.00 52.81 88 GLN A O 1
ATOM 698 N N . ARG A 1 89 ? 23.431 -2.114 -5.594 1.00 55.69 89 ARG A N 1
ATOM 699 C CA . ARG A 1 89 ? 22.587 -2.581 -6.708 1.00 55.69 89 ARG A CA 1
ATOM 700 C C . ARG A 1 89 ? 21.204 -3.039 -6.208 1.00 55.69 89 ARG A C 1
ATOM 702 O O . ARG A 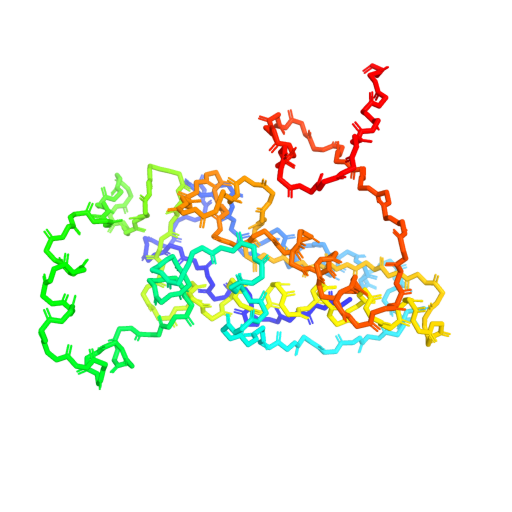1 89 ? 20.942 -4.231 -6.133 1.00 55.69 89 ARG A O 1
ATOM 709 N N . MET A 1 90 ? 20.346 -2.106 -5.800 1.00 72.06 90 MET A N 1
ATOM 710 C CA . MET A 1 90 ? 19.036 -2.413 -5.204 1.00 72.06 90 MET A CA 1
ATOM 711 C C . MET A 1 90 ? 17.898 -2.443 -6.223 1.00 72.06 90 MET A C 1
ATOM 713 O O . MET A 1 90 ? 16.801 -2.881 -5.896 1.00 72.06 90 MET A O 1
ATOM 717 N N . PHE A 1 91 ? 18.158 -1.987 -7.447 1.00 86.12 91 PHE A N 1
ATOM 718 C CA . PHE A 1 91 ? 17.226 -2.098 -8.556 1.00 86.12 91 PHE A CA 1
ATOM 719 C C . PHE A 1 91 ? 17.833 -2.959 -9.655 1.00 86.12 91 PHE A C 1
ATOM 721 O O . PHE A 1 91 ? 19.028 -2.871 -9.948 1.00 86.12 91 PHE A O 1
ATOM 728 N N . VAL A 1 92 ? 16.993 -3.784 -10.260 1.00 88.00 92 VAL A N 1
ATOM 729 C CA . VAL A 1 92 ? 17.342 -4.693 -11.343 1.00 88.00 92 VAL A CA 1
ATOM 730 C C . VAL A 1 92 ? 16.587 -4.298 -12.602 1.00 88.00 92 VAL A C 1
ATOM 732 O O . VAL A 1 92 ? 15.446 -3.835 -12.543 1.00 88.00 92 VAL A O 1
ATOM 735 N N . MET A 1 93 ? 17.226 -4.484 -13.754 1.00 91.56 93 MET A N 1
ATOM 736 C CA . MET A 1 93 ? 16.533 -4.405 -15.033 1.00 91.56 93 MET A CA 1
ATOM 737 C C . MET A 1 93 ? 15.773 -5.715 -15.239 1.00 91.56 93 MET A C 1
ATOM 739 O O . MET A 1 93 ? 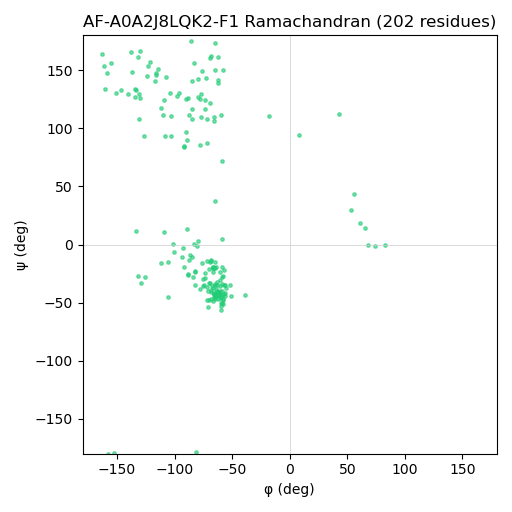16.351 -6.798 -15.156 1.00 91.56 93 MET A O 1
ATOM 743 N N . LEU A 1 94 ? 14.472 -5.617 -15.470 1.00 92.94 94 LEU A N 1
ATOM 744 C CA . LEU A 1 94 ? 13.605 -6.765 -15.688 1.00 92.94 94 LEU A CA 1
ATOM 745 C C . LEU A 1 94 ? 13.681 -7.225 -17.151 1.00 92.94 94 LEU A C 1
ATOM 747 O O . LEU A 1 94 ? 13.912 -6.399 -18.036 1.00 92.94 94 LEU A O 1
ATOM 751 N N . PRO A 1 95 ? 13.373 -8.499 -17.455 1.00 93.00 95 PRO A N 1
ATOM 752 C CA . PRO A 1 95 ? 13.331 -9.000 -18.835 1.00 93.00 95 PRO A CA 1
ATOM 753 C C . PRO A 1 95 ? 12.347 -8.260 -19.756 1.00 93.00 95 PRO A C 1
ATOM 755 O O . PRO A 1 95 ? 12.456 -8.332 -20.976 1.00 93.00 95 PRO A O 1
ATOM 758 N N . CYS A 1 96 ? 11.365 -7.550 -19.193 1.00 93.75 96 CYS A N 1
ATOM 759 C CA . CYS A 1 96 ? 10.444 -6.697 -19.945 1.00 93.75 96 CYS A CA 1
ATOM 760 C C . CYS A 1 96 ? 11.023 -5.313 -20.305 1.00 93.75 96 CYS A C 1
ATOM 762 O O . CYS A 1 96 ? 10.319 -4.519 -20.920 1.00 93.75 96 CYS A O 1
ATOM 764 N N . GLY A 1 97 ? 12.259 -4.997 -19.901 1.00 92.50 97 GLY A N 1
ATOM 765 C CA . GLY A 1 97 ? 12.885 -3.678 -20.068 1.00 92.50 97 GLY A CA 1
ATOM 766 C C . GLY A 1 97 ? 12.512 -2.659 -18.984 1.00 92.50 97 GLY A C 1
ATOM 767 O O . GLY A 1 97 ? 12.982 -1.525 -19.013 1.00 92.50 97 GLY A O 1
ATOM 768 N N . GLY A 1 98 ? 11.669 -3.046 -18.023 1.00 92.94 98 G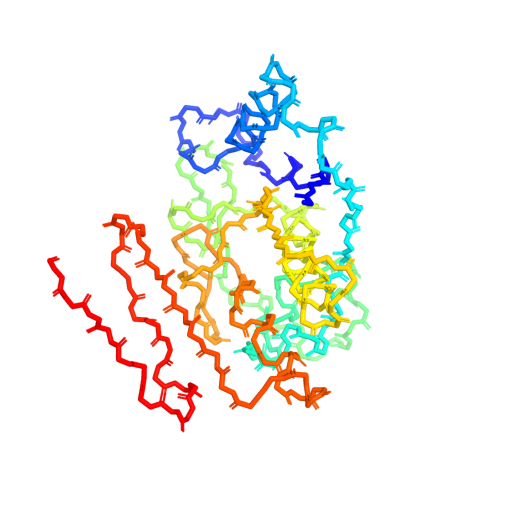LY A N 1
ATOM 769 C CA . GLY A 1 98 ? 11.348 -2.231 -16.855 1.00 92.94 98 GLY A CA 1
ATOM 770 C C . GLY A 1 98 ? 12.390 -2.323 -15.742 1.00 92.94 98 GLY A C 1
ATOM 771 O O . GLY A 1 98 ? 13.376 -3.050 -15.839 1.00 92.94 98 GLY A O 1
ATOM 772 N N . VAL A 1 99 ? 12.126 -1.618 -14.645 1.00 93.19 99 VAL A N 1
ATOM 773 C CA . VAL A 1 99 ? 12.929 -1.674 -13.416 1.00 93.19 99 VAL A CA 1
ATOM 774 C C . VAL A 1 99 ? 12.148 -2.430 -12.342 1.00 93.19 99 VAL A C 1
ATOM 776 O O . VAL A 1 99 ? 10.922 -2.320 -12.274 1.00 93.19 99 VAL A O 1
ATOM 779 N N . GLY A 1 100 ? 12.840 -3.196 -11.504 1.00 93.31 100 GLY A N 1
ATOM 780 C CA . GLY A 1 100 ? 12.293 -3.884 -10.335 1.00 93.31 100 GLY A CA 1
ATOM 781 C C . GLY A 1 100 ? 13.229 -3.789 -9.134 1.00 93.31 100 GLY A C 1
ATOM 782 O O . GLY A 1 100 ? 14.384 -3.406 -9.281 1.00 93.31 100 GLY A O 1
ATOM 783 N N . VAL A 1 101 ? 12.729 -4.116 -7.945 1.00 91.06 101 VAL A N 1
ATOM 784 C CA . VAL A 1 101 ? 13.554 -4.337 -6.734 1.00 91.06 101 VAL A CA 1
ATOM 785 C C . VAL A 1 101 ? 13.951 -5.803 -6.572 1.00 91.06 101 VAL A C 1
ATOM 787 O O . VAL A 1 101 ? 14.912 -6.112 -5.880 1.00 91.06 101 VAL A O 1
ATOM 790 N N . ASP A 1 102 ? 13.216 -6.682 -7.247 1.00 88.81 102 ASP A N 1
ATOM 791 C CA . ASP A 1 102 ? 13.508 -8.094 -7.466 1.00 88.81 102 ASP A CA 1
ATOM 792 C C . ASP A 1 102 ? 12.820 -8.512 -8.784 1.00 88.81 102 ASP A C 1
ATOM 794 O O . ASP A 1 102 ? 12.172 -7.695 -9.447 1.00 88.81 102 ASP A O 1
ATOM 798 N N . THR A 1 103 ? 12.955 -9.774 -9.173 1.00 88.50 103 THR A N 1
ATOM 799 C CA . THR A 1 103 ? 12.463 -10.374 -10.419 1.00 88.50 103 THR A CA 1
ATOM 800 C C . THR A 1 103 ? 10.951 -10.263 -10.630 1.00 88.50 103 THR A C 1
ATOM 802 O O . THR A 1 103 ? 10.508 -10.218 -11.778 1.00 88.50 103 THR A O 1
ATOM 805 N N . ASP A 1 104 ? 10.162 -10.173 -9.558 1.00 90.12 104 ASP A N 1
ATOM 806 C CA . ASP A 1 104 ? 8.698 -10.092 -9.609 1.00 90.12 104 ASP A CA 1
ATOM 807 C C . ASP A 1 104 ? 8.134 -8.727 -9.171 1.00 90.12 104 ASP A C 1
ATOM 809 O O . ASP A 1 104 ? 6.987 -8.393 -9.467 1.00 90.12 104 ASP A O 1
ATOM 813 N N . THR A 1 105 ? 8.938 -7.900 -8.505 1.00 93.81 105 THR A N 1
ATOM 814 C CA . THR A 1 105 ? 8.471 -6.691 -7.824 1.00 93.81 105 THR A CA 1
ATOM 815 C C . THR A 1 105 ? 8.929 -5.457 -8.590 1.00 93.81 105 THR A C 1
ATOM 817 O O . THR A 1 105 ? 10.037 -4.951 -8.406 1.00 93.81 105 THR A O 1
ATOM 820 N N . ILE A 1 106 ? 8.061 -4.964 -9.475 1.00 95.94 106 ILE A N 1
ATOM 821 C CA . ILE A 1 106 ? 8.352 -3.820 -10.348 1.00 95.94 106 ILE A CA 1
ATOM 822 C C . ILE A 1 106 ? 8.562 -2.529 -9.556 1.00 95.94 106 ILE A C 1
ATOM 824 O O . ILE A 1 106 ? 7.931 -2.299 -8.528 1.00 95.94 106 ILE A O 1
ATOM 828 N N . TRP A 1 107 ? 9.381 -1.627 -10.084 1.00 95.06 107 TRP A N 1
ATOM 829 C CA . TRP A 1 107 ? 9.608 -0.299 -9.536 1.00 95.06 107 TRP A CA 1
ATOM 830 C C . TRP A 1 107 ? 9.474 0.771 -10.618 1.00 95.06 107 TRP A C 1
ATOM 832 O O . TRP A 1 107 ? 10.329 0.965 -11.472 1.00 95.06 107 TRP A O 1
ATOM 842 N N . ASN A 1 108 ? 8.382 1.519 -10.540 1.00 94.12 108 ASN A N 1
ATOM 843 C CA . ASN A 1 108 ? 8.230 2.816 -11.184 1.00 94.12 108 ASN A CA 1
ATOM 844 C C . ASN A 1 108 ? 8.817 3.924 -10.296 1.00 94.12 108 ASN A C 1
ATOM 846 O O . ASN A 1 108 ? 8.281 4.174 -9.209 1.00 94.12 108 ASN A O 1
ATOM 850 N N . GLU A 1 109 ? 9.862 4.597 -10.773 1.00 88.56 109 GLU A N 1
ATOM 851 C CA . GLU A 1 109 ? 10.612 5.621 -10.032 1.00 88.56 109 GLU A CA 1
ATOM 852 C C . GLU A 1 109 ? 9.757 6.807 -9.570 1.00 88.56 109 GLU A C 1
ATOM 854 O O . GLU A 1 109 ? 9.977 7.352 -8.486 1.00 88.56 109 GLU A O 1
ATOM 859 N N . LEU A 1 110 ? 8.749 7.184 -10.360 1.00 89.81 110 LEU A N 1
ATOM 860 C CA . LEU A 1 110 ? 7.902 8.344 -10.087 1.00 89.81 110 LEU A CA 1
ATOM 861 C C . LEU A 1 110 ? 6.696 8.003 -9.208 1.00 89.81 110 LEU A C 1
ATOM 863 O O . LEU A 1 110 ? 6.139 8.885 -8.547 1.00 89.81 110 LEU A O 1
ATOM 867 N N . HIS A 1 111 ? 6.239 6.749 -9.221 1.00 95.12 111 HIS A N 1
ATOM 868 C CA . HIS A 1 111 ? 4.900 6.415 -8.728 1.00 95.12 111 HIS A CA 1
ATOM 869 C C . HIS A 1 111 ? 4.848 5.323 -7.665 1.00 95.12 111 HIS A C 1
ATOM 871 O O . HIS A 1 111 ? 3.944 5.363 -6.829 1.00 95.12 111 HIS A O 1
ATOM 877 N N . SER A 1 112 ? 5.798 4.386 -7.632 1.00 96.00 112 SER A N 1
ATOM 878 C CA . SER A 1 112 ? 5.715 3.224 -6.726 1.00 96.00 112 SER A CA 1
ATOM 879 C C . SER A 1 112 ? 5.770 3.632 -5.268 1.00 96.00 112 SER A C 1
ATOM 881 O O . SER A 1 112 ? 4.917 3.223 -4.485 1.00 96.00 112 SER A O 1
ATOM 883 N N . SER A 1 113 ? 6.700 4.529 -4.925 1.00 96.00 113 SER A N 1
ATOM 884 C CA . SER A 1 113 ? 6.798 5.063 -3.567 1.00 96.00 113 SER A CA 1
ATOM 885 C C . SER A 1 113 ? 5.490 5.709 -3.113 1.00 96.00 113 SER A C 1
ATOM 887 O O . SER A 1 113 ? 5.032 5.524 -1.984 1.00 96.00 113 SER A O 1
ATOM 889 N N . ASN A 1 114 ? 4.853 6.459 -4.013 1.00 96.31 114 ASN A N 1
ATOM 890 C CA . ASN A 1 114 ? 3.624 7.157 -3.693 1.00 96.31 114 ASN A CA 1
ATOM 891 C C . ASN A 1 114 ? 2.457 6.182 -3.503 1.00 96.31 114 ASN A C 1
ATOM 893 O O . ASN A 1 114 ? 1.764 6.260 -2.494 1.00 96.31 114 ASN A O 1
ATOM 897 N N . ALA A 1 115 ? 2.281 5.243 -4.433 1.00 97.81 115 ALA A N 1
ATOM 898 C CA . ALA A 1 115 ? 1.232 4.231 -4.372 1.00 97.81 115 ALA A CA 1
ATOM 899 C C . ALA A 1 115 ? 1.357 3.338 -3.129 1.00 97.81 115 ALA A C 1
ATOM 901 O O . ALA A 1 115 ? 0.374 3.166 -2.416 1.00 97.81 115 ALA A O 1
ATOM 902 N N . ALA A 1 116 ? 2.562 2.847 -2.816 1.00 98.19 116 ALA A N 1
ATOM 903 C CA . ALA A 1 116 ? 2.805 2.000 -1.646 1.00 98.19 116 ALA A CA 1
ATOM 904 C C . ALA A 1 116 ? 2.450 2.712 -0.332 1.00 98.19 116 ALA A C 1
ATOM 906 O O . ALA A 1 116 ? 1.819 2.131 0.551 1.00 98.19 116 ALA A O 1
ATOM 907 N N . ARG A 1 117 ? 2.776 4.007 -0.219 1.00 98.38 117 ARG A N 1
ATOM 908 C CA . ARG A 1 117 ? 2.392 4.816 0.947 1.00 98.38 117 ARG A CA 1
ATOM 909 C C . ARG A 1 117 ? 0.897 5.109 1.007 1.00 98.38 117 ARG A C 1
ATOM 911 O O . ARG A 1 117 ? 0.358 5.209 2.105 1.00 98.38 117 ARG A O 1
ATOM 918 N N . TRP A 1 118 ? 0.234 5.262 -0.138 1.00 98.44 118 TRP A N 1
ATOM 919 C CA . TRP A 1 118 ? -1.222 5.420 -0.200 1.00 98.44 118 TRP A CA 1
ATOM 920 C C . TRP A 1 118 ? -1.951 4.139 0.202 1.00 98.44 118 TRP A C 1
ATOM 922 O O . TRP A 1 118 ? -2.944 4.217 0.918 1.00 98.44 118 TRP A O 1
ATOM 932 N N . ALA A 1 119 ? -1.449 2.973 -0.208 1.00 98.69 119 ALA A N 1
ATOM 933 C CA . ALA A 1 119 ? -1.989 1.683 0.208 1.00 98.69 119 ALA A CA 1
ATOM 934 C C . ALA A 1 119 ? -1.917 1.531 1.734 1.00 98.69 119 ALA A C 1
ATOM 936 O O . ALA A 1 119 ? -2.952 1.345 2.373 1.00 98.69 119 ALA A O 1
ATOM 937 N N . ALA A 1 120 ? -0.729 1.732 2.318 1.00 98.75 120 ALA A N 1
ATOM 938 C CA . ALA A 1 120 ? -0.532 1.658 3.764 1.00 98.75 120 ALA A CA 1
ATOM 939 C C . ALA A 1 120 ? -1.418 2.659 4.519 1.00 98.75 120 ALA A C 1
ATOM 941 O O . ALA A 1 120 ? -2.164 2.272 5.413 1.00 98.75 120 ALA A O 1
ATOM 942 N N . GLY A 1 121 ? -1.409 3.933 4.113 1.00 98.69 121 GLY A N 1
ATOM 943 C CA . GLY A 1 121 ? -2.201 4.969 4.777 1.00 98.69 121 GLY A CA 1
ATOM 944 C C . GLY A 1 121 ? -3.708 4.741 4.655 1.00 98.69 121 GLY A C 1
ATOM 945 O O . GLY A 1 121 ? -4.438 5.013 5.602 1.00 98.69 121 GLY A O 1
ATOM 946 N N . SER A 1 122 ? -4.178 4.185 3.534 1.00 98.56 122 SER A N 1
ATOM 947 C CA . SER A 1 122 ? -5.596 3.858 3.337 1.00 98.56 122 SER A CA 1
ATOM 948 C C . SER A 1 122 ? -6.064 2.711 4.230 1.00 98.56 122 SER A C 1
ATOM 950 O O . SER A 1 122 ? -7.166 2.771 4.772 1.00 98.56 122 SER A O 1
ATOM 952 N N . VAL A 1 123 ? -5.244 1.667 4.390 1.00 98.69 123 VAL A N 1
ATOM 953 C CA . VAL A 1 123 ? -5.556 0.553 5.299 1.00 98.69 123 VAL A CA 1
ATOM 954 C C . VAL A 1 123 ? -5.559 1.040 6.745 1.00 98.69 123 VAL A C 1
ATOM 956 O O . VAL A 1 123 ? -6.512 0.755 7.468 1.00 98.69 123 VAL A O 1
ATOM 959 N N . THR A 1 124 ? -4.554 1.825 7.142 1.00 98.56 124 THR A N 1
ATOM 960 C CA . THR A 1 124 ? -4.482 2.421 8.481 1.00 98.56 124 THR A CA 1
ATOM 961 C C . THR A 1 124 ? -5.703 3.291 8.768 1.00 98.56 124 THR A C 1
ATOM 963 O O . THR A 1 124 ? -6.373 3.074 9.771 1.00 98.56 124 THR A O 1
ATOM 966 N N . ASP A 1 125 ? -6.054 4.226 7.883 1.00 98.06 125 ASP A N 1
ATOM 967 C CA . ASP A 1 125 ? -7.190 5.135 8.091 1.00 98.06 125 ASP A CA 1
ATOM 968 C C . ASP A 1 125 ? -8.525 4.391 8.243 1.00 98.06 125 ASP A C 1
ATOM 970 O O . ASP A 1 125 ? -9.285 4.637 9.182 1.00 98.06 125 ASP A O 1
ATOM 974 N N . LEU A 1 126 ? -8.775 3.403 7.375 1.00 98.56 126 LEU A N 1
ATOM 975 C CA . LEU A 1 126 ? -9.963 2.561 7.480 1.00 98.56 126 LEU A CA 1
ATOM 976 C C . LEU A 1 126 ? -9.996 1.798 8.813 1.00 98.56 126 LEU A C 1
ATOM 978 O O . LEU A 1 126 ? -11.043 1.736 9.457 1.00 98.56 126 LEU A O 1
ATOM 982 N N . ALA A 1 127 ? -8.861 1.234 9.231 1.00 98.19 127 ALA A N 1
ATOM 983 C CA . ALA A 1 127 ? -8.756 0.493 10.482 1.00 98.19 127 ALA A CA 1
ATOM 984 C C . ALA A 1 127 ? -9.044 1.389 11.699 1.00 98.19 127 ALA A C 1
ATOM 986 O O . ALA A 1 127 ? -9.778 0.974 12.594 1.00 98.19 127 ALA A O 1
ATOM 987 N N . PHE A 1 128 ? -8.551 2.632 11.708 1.00 97.88 128 PHE A N 1
ATOM 988 C CA . PHE A 1 128 ? -8.849 3.608 12.762 1.00 97.88 128 PHE A CA 1
ATOM 989 C C . PHE A 1 128 ? -10.325 3.983 12.824 1.00 97.88 128 PHE A C 1
ATOM 991 O O . PHE A 1 128 ? -10.885 4.029 13.918 1.00 97.88 128 PHE A O 1
ATOM 998 N N . LYS A 1 129 ? -10.971 4.212 11.680 1.00 97.94 129 LYS A N 1
ATOM 999 C CA . LYS A 1 129 ? -12.402 4.546 11.641 1.00 97.94 129 LYS A CA 1
ATOM 1000 C C . LYS A 1 129 ? -13.278 3.407 12.149 1.00 97.94 129 LYS A C 1
ATOM 1002 O O . LYS A 1 129 ? -14.234 3.645 12.884 1.00 97.94 129 LYS A O 1
ATOM 1007 N N . VAL A 1 130 ? -12.924 2.164 11.822 1.00 97.88 130 VAL A N 1
ATOM 1008 C CA . VAL A 1 130 ? -13.619 0.988 12.363 1.00 97.88 130 VAL A CA 1
ATOM 1009 C C . VAL A 1 130 ? -13.349 0.831 13.863 1.00 97.88 130 VAL A C 1
ATOM 1011 O O . VAL A 1 130 ? -14.285 0.678 14.644 1.00 97.88 130 VAL A O 1
ATOM 1014 N N . ALA A 1 131 ? -12.090 0.932 14.301 1.00 97.19 131 ALA A N 1
ATOM 1015 C CA . ALA A 1 131 ? -11.722 0.797 15.712 1.00 97.19 131 ALA A CA 1
ATOM 1016 C C . ALA A 1 131 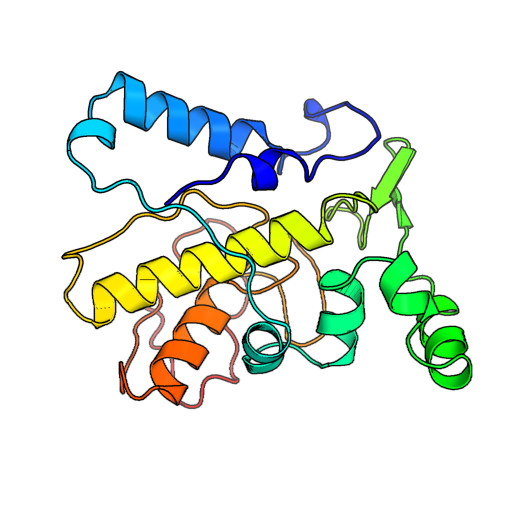? -12.339 1.893 16.603 1.00 97.19 131 ALA A C 1
ATOM 1018 O O . ALA A 1 131 ? -12.735 1.622 17.735 1.00 97.19 131 ALA A O 1
ATOM 1019 N N . SER A 1 132 ? -12.481 3.114 16.080 1.00 96.38 132 SER A N 1
ATOM 1020 C CA . SER A 1 132 ? -13.141 4.240 16.755 1.00 96.38 132 SER A CA 1
ATOM 1021 C C . SER A 1 132 ? -14.673 4.189 16.680 1.00 96.38 132 SER A C 1
ATOM 1023 O O . SER A 1 132 ? -15.327 5.097 17.185 1.00 96.38 132 SER A O 1
ATOM 1025 N N . ARG A 1 133 ? -15.258 3.134 16.091 1.00 96.69 133 ARG A N 1
ATOM 1026 C CA . ARG A 1 133 ? -16.709 2.950 15.895 1.00 96.69 133 ARG A CA 1
ATOM 1027 C C . ARG A 1 133 ? -17.383 4.021 15.027 1.00 96.69 133 ARG A C 1
ATOM 1029 O O . ARG A 1 133 ? -18.605 4.125 15.041 1.00 96.69 133 ARG A O 1
ATOM 1036 N N . GLU A 1 134 ? -16.611 4.771 14.241 1.00 97.50 134 GLU A N 1
ATOM 1037 C CA . GLU A 1 134 ? -17.152 5.655 13.197 1.00 97.50 134 GLU A CA 1
ATOM 1038 C C . GLU A 1 134 ? -17.753 4.828 12.054 1.00 97.50 134 GLU A C 1
ATOM 1040 O O . GLU A 1 134 ? -18.750 5.214 11.454 1.00 97.50 134 GLU A O 1
ATOM 1045 N N . LEU A 1 135 ? -17.164 3.660 11.781 1.00 97.75 135 LEU A N 1
ATOM 1046 C CA . LEU A 1 135 ? -17.651 2.690 10.807 1.00 97.75 135 LEU A CA 1
ATOM 1047 C C . LEU A 1 135 ? -17.852 1.324 11.464 1.00 97.75 135 LEU A C 1
ATOM 1049 O O . LEU A 1 135 ? -17.070 0.902 12.313 1.00 97.75 135 LEU A O 1
ATOM 1053 N N . LYS A 1 136 ? -18.878 0.586 11.028 1.00 97.62 136 LYS A N 1
ATOM 1054 C CA . LYS A 1 136 ? -19.143 -0.779 11.515 1.00 97.62 136 LYS A CA 1
ATOM 1055 C C . LYS A 1 136 ? -18.115 -1.794 11.006 1.00 97.62 136 LYS A C 1
ATOM 1057 O O . LYS A 1 136 ? -17.751 -2.725 11.716 1.00 97.62 136 LYS A O 1
ATOM 1062 N N . ASN A 1 137 ? -17.711 -1.659 9.748 1.00 97.75 137 ASN A N 1
ATOM 1063 C CA . ASN A 1 137 ? -16.751 -2.518 9.065 1.00 97.75 137 ASN A CA 1
ATOM 1064 C C . ASN A 1 137 ? -16.138 -1.752 7.885 1.00 97.75 137 ASN A C 1
ATOM 1066 O O . ASN A 1 137 ? -16.457 -0.585 7.652 1.00 97.75 137 ASN A O 1
ATOM 1070 N N . GLY A 1 138 ? -15.238 -2.398 7.148 1.00 97.56 138 GLY A N 1
ATOM 1071 C CA . GLY A 1 138 ? -14.571 -1.755 6.032 1.00 97.56 138 GLY A CA 1
ATOM 1072 C C . GLY A 1 138 ? -13.943 -2.733 5.055 1.00 97.56 138 GLY A C 1
ATOM 1073 O O . GLY A 1 138 ? -13.531 -3.827 5.427 1.00 97.56 138 GLY A O 1
ATOM 1074 N N . PHE A 1 139 ? -13.819 -2.290 3.804 1.00 98.06 139 PHE A N 1
ATOM 1075 C CA . PHE A 1 139 ? -13.053 -2.976 2.769 1.00 98.06 139 PHE A CA 1
ATOM 1076 C C . PHE A 1 139 ? -12.095 -1.992 2.084 1.00 98.06 139 PHE A C 1
ATOM 1078 O O . PHE A 1 139 ? -12.502 -0.911 1.628 1.00 98.06 139 PHE A O 1
ATOM 1085 N N . ALA A 1 140 ? -10.809 -2.342 2.046 1.00 98.25 140 ALA A N 1
ATOM 1086 C CA . ALA A 1 140 ? -9.758 -1.543 1.426 1.00 98.25 140 ALA A CA 1
ATOM 1087 C C . ALA A 1 140 ? -9.359 -2.132 0.072 1.00 98.25 140 ALA A C 1
ATOM 1089 O O . ALA A 1 140 ? -8.746 -3.192 -0.003 1.00 98.25 140 ALA A O 1
ATOM 1090 N N . VAL A 1 141 ? -9.692 -1.416 -1.004 1.00 98.19 141 VAL A N 1
ATOM 1091 C CA . VAL A 1 141 ? -9.312 -1.787 -2.370 1.00 98.19 141 VAL A CA 1
ATOM 1092 C C . VAL A 1 141 ? -7.983 -1.101 -2.687 1.00 98.19 141 VAL A C 1
ATOM 1094 O O . VAL A 1 141 ? -7.962 0.012 -3.214 1.00 98.19 141 VAL A O 1
ATOM 1097 N N . VAL A 1 142 ? -6.876 -1.733 -2.289 1.00 98.50 142 VAL A N 1
ATOM 1098 C CA . VAL A 1 142 ? -5.534 -1.128 -2.308 1.00 98.50 142 VAL A CA 1
ATOM 1099 C C . VAL A 1 142 ? -4.523 -1.933 -3.118 1.00 98.50 142 VAL A C 1
ATOM 1101 O O . VAL A 1 142 ? -4.647 -3.149 -3.265 1.00 98.50 142 VAL A O 1
ATOM 1104 N N . ARG A 1 143 ? -3.508 -1.233 -3.635 1.00 98.06 143 ARG A N 1
ATOM 1105 C CA . ARG A 1 143 ? -2.285 -1.814 -4.203 1.00 98.06 143 ARG A CA 1
ATOM 1106 C C . ARG A 1 143 ? -1.116 -0.814 -4.136 1.00 98.06 143 ARG A C 1
ATOM 1108 O O . ARG A 1 143 ? -1.383 0.390 -4.154 1.00 98.06 143 ARG A O 1
ATOM 1115 N N . PRO A 1 144 ? 0.155 -1.253 -4.143 1.00 98.06 144 PRO A N 1
ATOM 1116 C CA . PRO A 1 144 ? 0.635 -2.644 -4.130 1.00 98.06 144 PRO A CA 1
ATOM 1117 C C . PRO A 1 144 ? 0.221 -3.418 -2.862 1.00 98.06 144 PRO A C 1
ATOM 1119 O O . PRO A 1 144 ? -0.192 -2.791 -1.881 1.00 98.06 144 PRO A O 1
ATOM 1122 N N . PRO A 1 145 ? 0.262 -4.766 -2.878 1.00 97.88 145 PRO A N 1
ATOM 1123 C CA . PRO A 1 145 ? 0.034 -5.578 -1.681 1.00 97.88 145 PRO A CA 1
ATOM 1124 C C . PRO A 1 145 ? 1.131 -5.345 -0.625 1.00 97.88 145 PRO A C 1
ATOM 1126 O O . PRO A 1 145 ? 2.103 -4.624 -0.861 1.00 97.88 145 PRO A O 1
ATOM 1129 N N . GLY A 1 146 ? 0.958 -5.930 0.566 1.00 96.69 146 GLY A N 1
ATOM 1130 C CA . GLY A 1 146 ? 1.866 -5.675 1.690 1.00 96.69 146 GLY A CA 1
ATOM 1131 C C . GLY A 1 146 ? 2.391 -6.886 2.457 1.00 96.69 146 GLY A C 1
ATOM 1132 O O . GLY A 1 146 ? 3.465 -6.792 3.036 1.00 96.69 146 GLY A O 1
ATOM 1133 N N . HIS A 1 147 ? 1.672 -8.005 2.492 1.00 94.25 147 HIS A N 1
ATOM 1134 C CA . HIS A 1 147 ? 1.936 -9.077 3.461 1.00 94.25 147 HIS A CA 1
ATOM 1135 C C . HIS A 1 147 ? 3.278 -9.822 3.290 1.00 94.25 147 HIS A C 1
ATOM 1137 O O . HIS A 1 147 ? 3.773 -10.372 4.265 1.00 94.25 147 HIS A O 1
ATOM 1143 N N . HIS A 1 148 ? 3.915 -9.771 2.113 1.00 92.31 148 HIS A N 1
ATOM 1144 C CA . HIS A 1 148 ? 5.261 -10.321 1.907 1.00 92.31 148 HIS A CA 1
ATOM 1145 C C . HIS A 1 148 ? 6.392 -9.349 2.293 1.00 92.31 148 HIS A C 1
ATOM 1147 O O . HIS A 1 148 ? 7.550 -9.751 2.319 1.00 92.31 148 HIS A O 1
ATOM 1153 N N . ALA A 1 149 ? 6.102 -8.070 2.556 1.00 93.69 149 ALA A N 1
ATOM 1154 C CA . ALA A 1 149 ? 7.143 -7.108 2.906 1.00 93.69 149 ALA A CA 1
ATOM 1155 C C . ALA A 1 149 ? 7.640 -7.362 4.335 1.00 93.69 149 ALA A C 1
ATOM 1157 O O . ALA A 1 149 ? 6.888 -7.192 5.299 1.00 93.69 149 ALA A O 1
ATOM 1158 N N . ASP A 1 150 ? 8.913 -7.725 4.454 1.00 92.56 150 ASP A N 1
ATOM 1159 C CA . ASP A 1 150 ? 9.594 -7.911 5.733 1.00 92.56 150 ASP A CA 1
ATOM 1160 C C . ASP A 1 150 ? 10.146 -6.568 6.255 1.00 92.56 150 ASP A C 1
ATOM 1162 O O . ASP A 1 150 ? 10.094 -5.535 5.578 1.00 92.56 150 ASP A O 1
ATOM 1166 N N . HIS A 1 151 ? 10.703 -6.559 7.464 1.00 95.06 151 HIS A N 1
ATOM 1167 C CA . HIS A 1 151 ? 11.238 -5.375 8.135 1.00 95.06 151 HIS A CA 1
ATOM 1168 C C . HIS A 1 151 ? 12.236 -4.584 7.267 1.00 95.06 151 HIS A C 1
ATOM 1170 O O . HIS A 1 151 ? 12.261 -3.354 7.317 1.00 95.06 151 HIS A O 1
ATOM 1176 N N . SER A 1 152 ? 13.043 -5.257 6.442 1.00 94.12 152 SER A N 1
ATOM 1177 C CA . SER A 1 152 ? 14.062 -4.604 5.601 1.00 94.12 152 SER A CA 1
ATOM 1178 C C . SER A 1 152 ? 14.080 -5.073 4.140 1.00 94.12 152 SER A C 1
ATOM 1180 O O . SER A 1 152 ? 15.025 -4.749 3.421 1.00 94.12 152 SER A O 1
ATOM 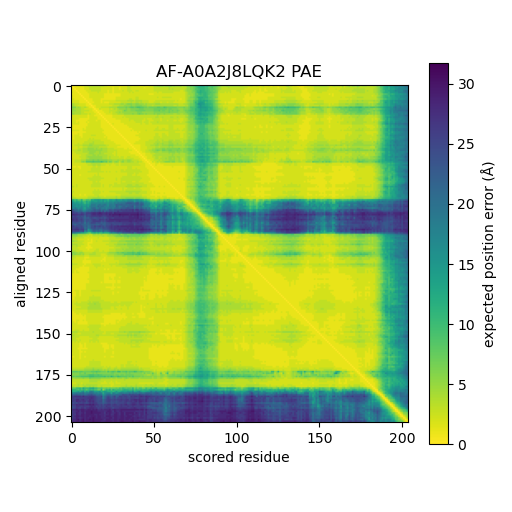1182 N N . THR A 1 153 ? 13.065 -5.824 3.699 1.00 92.25 153 THR A N 1
ATOM 1183 C CA . THR A 1 153 ? 13.056 -6.481 2.382 1.00 92.25 153 THR A CA 1
ATOM 1184 C C . THR A 1 153 ? 11.715 -6.278 1.682 1.00 92.25 153 THR A C 1
ATOM 1186 O O . THR A 1 153 ? 10.662 -6.576 2.245 1.00 92.25 153 THR A O 1
ATOM 1189 N N . ALA A 1 154 ? 11.755 -5.783 0.442 1.00 94.44 154 ALA A N 1
ATOM 1190 C CA . ALA A 1 154 ? 10.607 -5.748 -0.464 1.00 94.44 154 ALA A CA 1
ATOM 1191 C C . ALA A 1 154 ? 10.674 -6.969 -1.391 1.00 94.44 154 ALA A C 1
ATOM 1193 O O . ALA A 1 154 ? 11.732 -7.235 -1.954 1.00 94.44 154 ALA A O 1
ATOM 1194 N N . MET A 1 155 ? 9.578 -7.715 -1.517 1.00 93.88 155 MET A N 1
ATOM 1195 C CA . MET A 1 155 ? 9.506 -8.946 -2.316 1.00 93.88 155 MET A CA 1
ATOM 1196 C C . MET A 1 155 ? 8.048 -9.325 -2.582 1.00 93.88 155 MET A C 1
ATOM 1198 O O . MET A 1 155 ? 7.152 -8.844 -1.879 1.00 93.88 155 MET A O 1
ATOM 1202 N N . GLY A 1 156 ? 7.787 -10.210 -3.548 1.00 94.12 156 GLY A N 1
ATOM 1203 C CA . GLY A 1 156 ? 6.445 -10.753 -3.767 1.00 94.12 156 GLY A CA 1
ATOM 1204 C C . GLY A 1 156 ? 5.409 -9.654 -3.995 1.00 94.12 156 GLY A C 1
ATOM 1205 O O . GLY A 1 156 ? 4.341 -9.667 -3.374 1.00 94.12 156 GLY A O 1
ATOM 1206 N N . PHE A 1 157 ? 5.773 -8.654 -4.804 1.00 96.31 157 PHE A N 1
ATOM 1207 C CA . PHE A 1 157 ? 5.019 -7.433 -5.109 1.00 96.31 157 PHE A CA 1
ATOM 1208 C C . PHE A 1 157 ? 4.849 -6.439 -3.943 1.00 96.31 157 PHE A C 1
ATOM 1210 O O . PHE A 1 157 ? 4.207 -5.400 -4.111 1.00 96.31 157 PHE A O 1
ATOM 1217 N N . CYS A 1 158 ? 5.382 -6.738 -2.757 1.00 97.50 158 CYS A N 1
ATOM 1218 C CA . CYS A 1 158 ? 5.110 -5.997 -1.528 1.00 97.50 158 CYS A CA 1
ATOM 1219 C C . CYS A 1 158 ? 6.270 -5.077 -1.132 1.00 97.50 158 CYS A C 1
ATOM 1221 O O . CYS A 1 158 ? 7.411 -5.516 -1.005 1.00 97.50 158 CYS A O 1
ATOM 1223 N N . PHE A 1 159 ? 5.949 -3.812 -0.837 1.00 97.50 159 PHE A N 1
ATOM 1224 C CA . PHE A 1 159 ? 6.912 -2.824 -0.322 1.00 97.50 159 PHE A CA 1
ATOM 1225 C C . PHE A 1 159 ? 6.726 -2.531 1.162 1.00 97.50 159 PHE A C 1
ATOM 1227 O O . PHE A 1 159 ? 7.699 -2.462 1.900 1.00 97.50 159 PHE A O 1
ATOM 1234 N N . PHE A 1 160 ? 5.482 -2.339 1.600 1.00 98.44 160 PHE A N 1
ATOM 1235 C CA . PHE A 1 160 ? 5.152 -2.035 2.988 1.00 98.44 160 PHE A CA 1
ATOM 1236 C C . PHE A 1 160 ? 3.992 -2.908 3.438 1.00 98.44 160 PHE A C 1
ATOM 1238 O O . PHE A 1 160 ? 2.969 -2.995 2.749 1.00 98.44 160 PHE A O 1
ATOM 1245 N N . ASN A 1 161 ? 4.117 -3.518 4.612 1.00 98.31 161 ASN A N 1
ATOM 1246 C CA . ASN A 1 161 ? 3.081 -4.371 5.165 1.00 98.31 161 ASN A CA 1
ATOM 1247 C C . ASN A 1 161 ? 1.956 -3.518 5.759 1.00 98.31 161 ASN A C 1
ATOM 1249 O O . ASN A 1 161 ? 1.929 -3.204 6.946 1.00 98.31 161 ASN A O 1
ATOM 1253 N N . SER A 1 162 ? 1.022 -3.127 4.890 1.00 98.62 162 SER A N 1
ATOM 1254 C CA . SER A 1 162 ? -0.088 -2.221 5.211 1.00 98.62 162 SER A CA 1
ATOM 1255 C C . SER A 1 162 ? -0.934 -2.708 6.396 1.00 98.62 162 SER A C 1
ATOM 1257 O O . SER A 1 162 ? -1.357 -1.897 7.215 1.00 98.62 162 SER A O 1
ATOM 1259 N N . VAL A 1 163 ? -1.152 -4.025 6.516 1.00 98.31 163 VAL A N 1
ATOM 1260 C CA . VAL A 1 163 ? -1.918 -4.625 7.622 1.00 98.31 163 VAL A CA 1
ATOM 1261 C C . VAL A 1 163 ? -1.126 -4.557 8.925 1.00 98.31 163 VAL A C 1
ATOM 1263 O O . VAL A 1 163 ? -1.663 -4.107 9.937 1.00 98.31 163 VAL A O 1
ATOM 1266 N N . ALA A 1 164 ? 0.155 -4.941 8.908 1.00 97.75 164 ALA A N 1
ATOM 1267 C CA . ALA A 1 164 ? 1.011 -4.856 10.090 1.00 97.75 164 ALA A CA 1
ATOM 1268 C C . ALA A 1 164 ? 1.160 -3.406 10.578 1.00 97.75 164 ALA A C 1
ATOM 1270 O O . ALA A 1 164 ? 1.055 -3.157 11.778 1.00 97.75 164 ALA A O 1
ATOM 1271 N N . ILE A 1 165 ? 1.329 -2.447 9.659 1.00 98.62 165 ILE A N 1
ATOM 1272 C CA . ILE A 1 165 ? 1.409 -1.015 9.980 1.00 98.62 165 ILE A CA 1
ATOM 1273 C C . ILE A 1 165 ? 0.121 -0.565 10.668 1.00 98.62 165 ILE A C 1
ATOM 1275 O O . ILE A 1 165 ? 0.184 -0.006 11.759 1.00 98.62 165 ILE A O 1
ATOM 1279 N N . ALA A 1 166 ? -1.048 -0.866 10.097 1.00 98.50 166 ALA A N 1
ATOM 1280 C CA . ALA A 1 166 ? -2.325 -0.513 10.713 1.00 98.50 166 ALA A CA 1
ATOM 1281 C C . ALA A 1 166 ? -2.467 -1.099 12.129 1.00 98.50 166 ALA A C 1
ATOM 1283 O O . ALA A 1 166 ? -2.873 -0.392 13.050 1.00 98.50 166 ALA A O 1
ATOM 1284 N N . CYS A 1 167 ? -2.069 -2.359 12.331 1.00 97.81 167 CYS A N 1
ATOM 1285 C CA . CYS A 1 167 ? -2.104 -3.002 13.645 1.00 97.81 167 CYS A CA 1
ATOM 1286 C C . CYS A 1 167 ? -1.194 -2.297 14.658 1.00 97.81 167 CYS A C 1
ATOM 1288 O O . CYS A 1 167 ? -1.635 -1.996 15.768 1.00 97.81 167 CYS A O 1
ATOM 1290 N N . ARG A 1 168 ? 0.052 -1.986 14.276 1.00 97.00 168 ARG A N 1
ATOM 1291 C CA . ARG A 1 168 ? 0.997 -1.261 15.139 1.00 97.00 168 ARG A CA 1
ATOM 1292 C C . ARG A 1 168 ? 0.484 0.121 15.504 1.00 97.00 168 ARG A C 1
ATOM 1294 O O . ARG A 1 168 ? 0.548 0.491 16.671 1.00 97.00 168 ARG A O 1
ATOM 1301 N N . GLN A 1 169 ? -0.075 0.849 14.541 1.00 97.94 169 GLN A N 1
ATOM 1302 C CA . GLN A 1 169 ? -0.633 2.174 14.792 1.00 97.94 169 GLN A CA 1
ATOM 1303 C C . GLN A 1 169 ? -1.833 2.118 15.751 1.00 97.94 169 GLN A C 1
ATOM 1305 O O . GLN A 1 169 ? -1.908 2.912 16.689 1.00 97.94 169 GLN A O 1
ATOM 1310 N N . LEU A 1 170 ? -2.737 1.144 15.589 1.00 97.56 170 LEU A N 1
ATOM 1311 C CA . LEU A 1 170 ? -3.850 0.936 16.524 1.00 97.56 170 LEU A CA 1
ATOM 1312 C C . LEU A 1 170 ? -3.367 0.596 17.942 1.00 97.56 170 LEU A C 1
ATOM 1314 O O . LEU A 1 170 ? -3.934 1.100 18.913 1.00 97.56 170 LEU A O 1
ATOM 1318 N N . GLN A 1 171 ? -2.328 -0.233 18.071 1.00 96.00 171 GLN A N 1
ATOM 1319 C CA . GLN A 1 171 ? -1.732 -0.584 19.364 1.00 96.00 171 GLN A CA 1
ATOM 1320 C C . GLN A 1 171 ? -1.061 0.626 20.029 1.00 96.00 171 GLN A C 1
ATOM 1322 O O . GLN A 1 171 ? -1.329 0.907 21.194 1.00 96.00 171 GLN A O 1
ATOM 1327 N N . GLN A 1 172 ? -0.236 1.375 19.289 1.00 95.12 172 GLN A N 1
ATOM 1328 C CA . GLN A 1 172 ? 0.478 2.557 19.792 1.00 95.12 172 GLN A CA 1
ATOM 1329 C C . GLN A 1 172 ? -0.479 3.654 20.275 1.00 95.12 172 GLN A C 1
ATOM 1331 O O . GLN A 1 172 ? -0.216 4.303 21.282 1.00 95.12 172 GLN A O 1
ATOM 1336 N N . GLN A 1 173 ? -1.625 3.819 19.610 1.00 94.31 173 GLN A N 1
ATOM 1337 C CA . GLN A 1 173 ? -2.662 4.773 20.015 1.00 94.31 173 GLN A CA 1
ATOM 1338 C C . GLN A 1 173 ? -3.695 4.181 20.989 1.00 94.31 173 GLN A C 1
ATOM 1340 O O . GLN A 1 173 ? -4.755 4.772 21.200 1.00 94.31 173 GLN A O 1
ATOM 1345 N N . SER A 1 174 ? -3.413 3.010 21.574 1.00 91.69 174 SER A N 1
ATOM 1346 C CA . SER A 1 174 ? -4.275 2.326 22.550 1.00 91.69 174 SER A CA 1
ATOM 1347 C C . SER A 1 174 ? -5.721 2.106 22.072 1.00 91.69 174 SER A C 1
ATOM 1349 O O . SER A 1 174 ? -6.652 2.053 22.873 1.00 91.69 174 SER A O 1
ATOM 1351 N N . LYS A 1 175 ? -5.930 1.958 20.757 1.00 91.31 175 LYS A N 1
ATOM 1352 C CA . LYS A 1 175 ? -7.246 1.690 20.150 1.00 91.31 175 LYS A CA 1
ATOM 1353 C C . LYS A 1 175 ? -7.629 0.213 20.204 1.00 91.31 175 LYS A C 1
ATOM 1355 O O . LYS A 1 175 ? -8.813 -0.107 20.160 1.00 91.31 175 LYS A O 1
ATOM 1360 N N . ALA A 1 176 ? -6.646 -0.682 20.298 1.00 89.19 176 ALA A N 1
ATOM 1361 C CA . ALA A 1 176 ? -6.861 -2.117 20.448 1.00 89.19 176 ALA A CA 1
ATOM 1362 C C . ALA A 1 176 ? -5.706 -2.767 21.222 1.00 89.19 176 ALA A C 1
ATOM 1364 O O . ALA A 1 176 ? -4.541 -2.585 20.877 1.00 89.19 176 ALA A O 1
ATOM 1365 N N . SER A 1 177 ? -6.033 -3.563 22.243 1.00 87.56 177 SER A N 1
ATOM 1366 C CA . SER A 1 177 ? -5.050 -4.335 23.020 1.00 87.56 177 SER A CA 1
ATOM 1367 C C . SER A 1 177 ? -4.767 -5.718 22.426 1.00 87.56 177 SER A C 1
ATOM 1369 O O . SER A 1 177 ? -3.683 -6.263 22.615 1.00 87.56 177 SER A O 1
ATOM 1371 N N . LYS A 1 178 ? -5.726 -6.287 21.687 1.00 91.19 178 LYS A N 1
ATOM 1372 C CA . LYS A 1 178 ? -5.605 -7.569 20.983 1.00 91.19 178 LYS A CA 1
ATOM 1373 C C . LYS A 1 178 ? -6.162 -7.421 19.574 1.00 91.19 178 LYS A C 1
ATOM 1375 O O . LYS A 1 178 ? -7.245 -6.866 19.400 1.00 91.19 178 LYS A O 1
ATOM 1380 N N . ILE A 1 179 ? -5.426 -7.919 18.586 1.00 94.12 179 ILE A N 1
ATOM 1381 C CA . ILE A 1 179 ? -5.801 -7.866 17.172 1.00 94.12 179 ILE A CA 1
ATOM 1382 C C . ILE A 1 179 ? -5.623 -9.266 16.587 1.00 94.12 179 ILE A C 1
ATOM 1384 O O . ILE A 1 179 ? -4.569 -9.873 16.760 1.00 94.12 179 ILE A O 1
ATOM 1388 N N . LEU A 1 180 ? -6.653 -9.771 15.907 1.00 93.50 180 LEU A N 1
ATOM 1389 C CA . LEU A 1 180 ? -6.587 -11.002 15.122 1.00 93.50 180 LEU A CA 1
ATOM 1390 C C . LEU A 1 180 ? -6.357 -10.638 13.654 1.00 93.50 180 LEU A C 1
ATOM 1392 O O . LEU A 1 180 ? -7.117 -9.851 13.090 1.00 93.50 180 LEU A O 1
ATOM 1396 N N . ILE A 1 181 ? -5.337 -11.235 13.040 1.00 94.56 181 ILE A N 1
ATOM 1397 C CA . ILE A 1 181 ? -5.076 -11.140 11.602 1.00 94.56 181 ILE A CA 1
ATOM 1398 C C . ILE A 1 181 ? -5.382 -12.504 10.991 1.00 94.56 181 ILE A C 1
ATOM 1400 O O . ILE A 1 181 ? -4.821 -13.510 11.417 1.00 94.56 181 ILE A O 1
ATOM 1404 N N . VAL A 1 182 ? -6.263 -12.526 9.993 1.00 92.38 182 VAL A N 1
ATOM 1405 C CA . VAL A 1 182 ? -6.556 -13.716 9.189 1.00 92.38 182 VAL A CA 1
ATOM 1406 C C . VAL A 1 182 ? -6.028 -13.459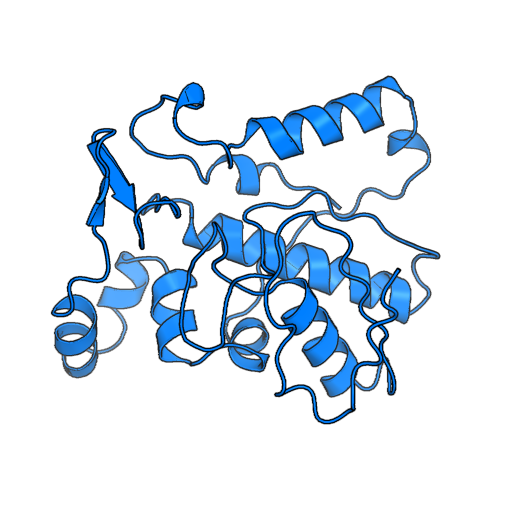 7.783 1.00 92.38 182 VAL A C 1
ATOM 1408 O O . VAL A 1 182 ? -6.487 -12.526 7.124 1.00 92.38 182 VAL A O 1
ATOM 1411 N N . ASP A 1 183 ? -5.061 -14.263 7.342 1.00 89.75 183 ASP A N 1
ATOM 1412 C CA . ASP A 1 183 ? -4.518 -14.214 5.983 1.00 89.75 183 ASP A CA 1
ATOM 1413 C C . ASP A 1 183 ? -4.953 -15.468 5.216 1.00 89.75 183 ASP A C 1
ATOM 1415 O O . ASP A 1 183 ? -4.562 -16.583 5.552 1.00 89.75 183 ASP A O 1
ATOM 1419 N N . TRP A 1 184 ? -5.826 -15.280 4.227 1.00 83.12 184 TRP A N 1
ATOM 1420 C CA . TRP A 1 184 ? -6.464 -16.355 3.459 1.00 83.12 184 TRP A CA 1
ATOM 1421 C C . TRP A 1 184 ? -5.958 -16.454 2.015 1.00 83.12 184 TRP A C 1
ATOM 1423 O O . TRP A 1 184 ? -6.603 -17.065 1.162 1.00 83.12 184 TRP A O 1
ATOM 1433 N N . VAL A 1 185 ? -4.881 -15.745 1.675 1.00 80.00 185 VAL A N 1
ATOM 1434 C CA . VAL A 1 185 ? -4.349 -15.748 0.309 1.00 80.00 185 VAL A CA 1
ATOM 1435 C C . VAL A 1 185 ? -3.595 -17.049 0.022 1.00 80.00 185 VAL A C 1
ATOM 1437 O O . VAL A 1 185 ? -2.999 -17.656 0.903 1.00 80.00 185 VAL A O 1
ATOM 1440 N N . VAL A 1 186 ? -3.618 -17.482 -1.242 1.00 64.25 186 VAL A N 1
ATOM 1441 C CA . VAL A 1 186 ? -3.080 -18.788 -1.677 1.00 64.25 186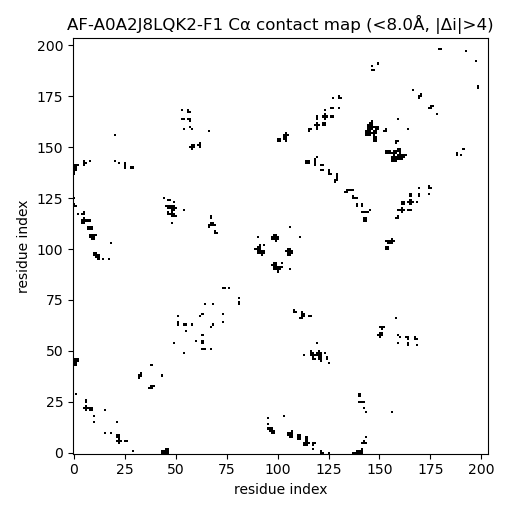 VAL A CA 1
ATOM 1442 C C . VAL A 1 186 ? -1.549 -18.884 -1.535 1.00 64.25 186 VAL A C 1
ATOM 1444 O O . VAL A 1 186 ? -1.001 -19.981 -1.480 1.00 64.25 186 VAL A O 1
ATOM 1447 N N . MET A 1 187 ? -0.840 -17.751 -1.462 1.00 58.22 187 MET A N 1
ATOM 1448 C CA . MET A 1 187 ? 0.608 -17.726 -1.237 1.00 58.22 187 MET A CA 1
ATOM 1449 C C . MET A 1 187 ? 0.936 -17.666 0.258 1.00 58.22 187 MET A C 1
ATOM 1451 O O . MET A 1 187 ? 0.505 -16.760 0.965 1.00 58.22 187 MET A O 1
ATOM 1455 N N . ILE A 1 188 ? 1.746 -18.619 0.721 1.00 44.12 188 ILE A N 1
ATOM 1456 C CA . ILE A 1 188 ? 2.277 -18.672 2.088 1.00 44.12 188 ILE A CA 1
ATOM 1457 C C . ILE A 1 188 ? 3.466 -17.711 2.217 1.00 44.12 188 ILE A C 1
ATOM 1459 O O . ILE A 1 188 ? 4.457 -17.897 1.510 1.00 44.12 188 ILE A O 1
ATOM 1463 N N . ARG A 1 189 ? 3.456 -16.805 3.210 1.00 52.28 189 ARG A N 1
ATOM 1464 C CA . ARG A 1 189 ? 4.661 -16.540 4.024 1.00 52.28 189 ARG A CA 1
ATOM 1465 C C . ARG A 1 189 ? 4.391 -15.855 5.372 1.00 52.28 189 ARG A C 1
ATOM 1467 O O . ARG A 1 189 ? 3.659 -14.879 5.450 1.00 52.28 189 ARG A O 1
ATOM 1474 N N . ILE A 1 190 ? 5.043 -16.432 6.390 1.00 43.81 190 ILE A N 1
ATOM 1475 C CA . ILE A 1 190 ? 5.419 -15.948 7.734 1.00 43.81 190 ILE A CA 1
ATOM 1476 C C . ILE A 1 190 ? 4.816 -14.582 8.098 1.00 43.81 190 ILE A C 1
ATOM 1478 O O . ILE A 1 190 ? 5.399 -13.536 7.815 1.00 43.81 190 ILE A O 1
ATOM 1482 N N . ILE A 1 191 ? 3.668 -14.590 8.783 1.00 45.41 191 ILE A N 1
ATOM 1483 C CA . ILE A 1 191 ? 3.230 -13.406 9.525 1.00 45.41 191 ILE A CA 1
ATOM 1484 C C . ILE A 1 191 ? 4.246 -13.212 10.650 1.00 45.41 191 ILE A C 1
ATOM 1486 O O . ILE A 1 191 ? 4.325 -14.035 11.553 1.00 45.41 191 ILE A O 1
ATOM 1490 N N . ALA A 1 192 ? 5.041 -12.150 10.521 1.00 43.94 192 ALA A N 1
ATOM 1491 C CA . ALA A 1 192 ? 6.072 -11.679 11.436 1.00 43.94 192 ALA A CA 1
ATOM 1492 C C . ALA A 1 192 ? 5.975 -12.227 12.875 1.00 43.94 192 ALA A C 1
ATOM 1494 O O . ALA A 1 192 ? 5.156 -11.760 13.669 1.00 43.94 192 ALA A O 1
ATOM 1495 N N . ASP A 1 193 ? 6.936 -13.080 13.243 1.00 39.22 193 ASP A N 1
ATOM 1496 C CA . ASP A 1 193 ? 7.236 -13.508 14.622 1.00 39.22 193 ASP A CA 1
ATOM 1497 C C . ASP A 1 193 ? 7.603 -12.337 15.571 1.00 39.22 193 ASP A C 1
ATOM 1499 O O . ASP A 1 193 ? 7.933 -12.539 16.735 1.00 39.22 193 ASP A O 1
ATOM 1503 N N . ASN A 1 194 ? 7.529 -11.084 15.103 1.00 39.53 194 ASN A N 1
ATOM 1504 C CA . ASN A 1 194 ? 7.870 -9.880 15.862 1.00 39.53 194 ASN A CA 1
ATOM 1505 C C . ASN A 1 194 ? 6.664 -9.106 16.418 1.00 39.53 194 ASN A C 1
ATOM 1507 O O . ASN A 1 194 ? 6.854 -8.083 17.081 1.00 39.53 194 ASN A O 1
ATOM 1511 N N . ILE A 1 195 ? 5.421 -9.547 16.203 1.00 45.72 195 ILE A N 1
ATOM 1512 C CA . ILE A 1 195 ? 4.294 -9.075 17.024 1.00 45.72 195 ILE A CA 1
ATOM 1513 C C . ILE A 1 195 ? 4.291 -9.968 18.266 1.00 45.72 195 ILE A C 1
ATOM 1515 O O . ILE A 1 195 ? 3.981 -11.143 18.155 1.00 45.72 195 ILE A O 1
ATOM 1519 N N . SER A 1 196 ? 4.690 -9.435 19.423 1.00 36.19 196 SER A N 1
ATOM 1520 C CA . SER A 1 196 ? 4.988 -10.141 20.687 1.00 36.19 196 SER A CA 1
ATOM 1521 C C . SER A 1 196 ? 3.799 -10.850 21.371 1.00 36.19 196 SER A C 1
ATOM 1523 O O . SER A 1 196 ? 3.686 -10.872 22.593 1.00 36.19 196 SER A O 1
ATOM 1525 N N . THR A 1 197 ? 2.899 -11.443 20.599 1.00 35.28 197 THR A N 1
ATOM 1526 C CA . THR A 1 197 ? 1.783 -12.278 21.035 1.00 35.28 197 THR A CA 1
ATOM 1527 C C . THR A 1 197 ? 1.663 -13.444 20.056 1.00 35.28 197 THR A C 1
ATOM 1529 O O . THR A 1 197 ? 1.606 -13.180 18.855 1.00 35.28 197 THR A O 1
ATOM 1532 N N . PRO A 1 198 ? 1.598 -14.707 20.519 1.00 30.92 198 PRO A N 1
ATOM 1533 C CA . PRO A 1 198 ? 1.490 -15.857 19.630 1.00 30.92 198 PRO A CA 1
ATOM 1534 C C . PRO A 1 198 ? 0.215 -15.728 18.789 1.00 30.92 198 PRO A C 1
ATOM 1536 O O . PRO A 1 198 ? -0.901 -15.780 19.308 1.00 30.92 198 PRO A O 1
ATOM 1539 N N . LEU A 1 199 ? 0.388 -15.514 17.485 1.00 40.16 199 LEU A N 1
ATOM 1540 C CA . LEU A 1 199 ? -0.694 -15.554 16.514 1.00 40.16 199 LEU A CA 1
ATOM 1541 C C . LEU A 1 199 ? -1.113 -17.015 16.353 1.00 40.16 199 LEU A C 1
ATOM 1543 O O . LEU A 1 199 ? -0.392 -17.830 15.780 1.00 40.16 199 LEU A O 1
ATOM 1547 N N . ILE A 1 200 ? -2.283 -17.353 16.890 1.00 31.48 200 ILE A N 1
ATOM 1548 C CA . ILE A 1 200 ? -2.926 -18.639 16.633 1.00 31.48 200 ILE A CA 1
ATOM 1549 C C . ILE A 1 200 ? -3.302 -18.658 15.149 1.00 31.48 200 ILE A C 1
ATOM 1551 O O . ILE A 1 200 ? -4.233 -17.977 14.726 1.00 31.48 200 ILE A O 1
ATOM 1555 N N . THR A 1 201 ? -2.560 -19.426 14.356 1.00 34.88 201 THR A N 1
ATOM 1556 C CA . THR A 1 201 ? -2.935 -19.768 12.984 1.00 34.88 201 THR A CA 1
ATOM 1557 C C . THR A 1 201 ? -3.802 -21.027 13.037 1.00 34.88 201 THR A C 1
ATOM 1559 O O . THR A 1 201 ? -3.329 -22.102 13.403 1.00 34.88 201 THR A O 1
ATOM 1562 N N . SER A 1 202 ? -5.096 -20.918 12.722 1.00 26.31 202 SER A N 1
ATOM 1563 C CA . SER A 1 202 ? -5.938 -22.102 12.520 1.00 26.31 202 SER A CA 1
ATOM 1564 C C . SER A 1 202 ? -5.635 -22.685 11.141 1.00 26.31 202 SER A C 1
ATOM 1566 O O . SER A 1 202 ? -5.960 -22.074 10.123 1.00 26.31 202 SER A O 1
ATOM 1568 N N . ARG A 1 203 ? -4.990 -23.853 11.114 1.00 31.39 203 ARG A N 1
ATOM 1569 C CA . ARG A 1 203 ? -4.844 -24.672 9.907 1.00 31.39 203 ARG A CA 1
ATOM 1570 C C . ARG A 1 203 ? -6.191 -25.333 9.598 1.00 31.39 203 ARG A C 1
ATOM 1572 O O . ARG A 1 203 ? -6.717 -26.038 10.458 1.00 31.39 203 ARG A O 1
ATOM 1579 N N . HIS A 1 204 ? -6.707 -25.128 8.392 1.00 31.39 204 HIS A N 1
ATOM 1580 C CA . HIS A 1 204 ? -7.638 -26.046 7.738 1.00 31.39 204 HIS A CA 1
ATOM 1581 C C . HIS A 1 204 ? -7.004 -26.507 6.434 1.00 31.39 204 HIS A C 1
ATOM 1583 O O . HIS A 1 204 ? -6.385 -25.648 5.765 1.00 31.39 204 HIS A O 1
#

Solvent-accessible surface area (backbone atoms only — not comparable to full-atom values): 11880 Å² total; per-residue (Å²): 59,50,56,75,64,31,48,55,33,45,54,79,56,73,57,58,91,83,34,91,85,38,40,63,60,51,50,50,54,52,50,50,35,50,79,68,54,51,48,83,77,44,85,81,47,77,52,39,68,44,53,70,68,54,49,45,71,58,25,39,67,69,42,42,54,68,49,61,45,49,70,76,64,49,75,72,53,55,81,77,66,41,56,68,62,68,71,50,88,58,65,41,80,39,97,72,74,22,38,11,59,44,99,76,20,68,43,27,82,89,26,30,32,57,9,39,28,28,25,28,18,29,42,27,51,51,50,50,36,33,65,70,64,77,29,95,69,84,62,71,55,63,30,53,53,17,75,59,20,48,46,76,42,59,36,84,49,6,68,49,29,21,67,62,31,28,52,45,53,34,42,76,68,68,62,42,96,76,85,87,85,86,86,86,64,93,72,88,67,80,80,63,89,79,56,96,58,90,78,84,75,85,85,129

Nearest PDB structures (foldseek):
  3c0y-assembly1_A  TM=9.553E-01  e=1.257E-25  Homo sapiens
  4cby-assembly2_B  TM=9.646E-01  e=2.508E-24  Homo sapiens
  5zop-assembly1_G  TM=9.922E-01  e=3.204E-22  Homo sapiens
  5zoo-assembly1_G  TM=9.868E-01  e=6.572E-22  Homo sapiens
  2vqw-assembly1_G  TM=9.797E-01  e=7.654E-21  Homo sapiens

Radius of gyration: 17.41 Å; Cα contacts (8 Å, |Δi|>4): 320; chains: 1; bounding box: 52×43×44 Å

Sequence (204 aa):
IYDSVMLKHQCSCGDNSRHPEHAGRIQSIWSRLQERGLRSQCECLRGRKASLEELQSVHSERHVLLYGTNPLSRLKLDNGKLAGLLAQRMFVMLPCGGVGVDTDTIWNELHSSNAARWAAGSVTDLAFKVASRELKNGFAVVRPPGHHADHSTAMGFCFFNSVAIACRQLQQQSKASKILIVDWVVMIRIIADNISTPLITSRH

Foldseek 3Di:
DDDCLLQPPDWPLPDCVVAVPHSVQLVVVVVVCVVVCVVVVDDDDDFDFADLVLQLLFAPNLLSPVQQDAPVVLVVVDPPVVCVSVPDCQWDQEPSRTIASDNRAGDDRVRRNRQLRRQLRRLLVQLVCCLVVVDVHDDRSGDDAAQPDHRYDADPNHSTNSNVSSVSVCVVVVSDPDDADDDDDPDDDDPDPPPPDDHDDDDD

Organism: Pan troglodytes (NCBI:txid9598)